Protein AF-A0A6I8MBB6-F1 (afdb_monomer)

Nearest PDB structures (foldseek):
  7xhl-assembly1_A  TM=2.590E-01  e=9.744E+00  Zymomonas mobilis

Radius of gyration: 23.78 Å; Cα contacts (8 Å, |Δi|>4): 427; chains: 1; bounding box: 80×46×58 Å

Structure (mmCIF, N/CA/C/O backbone):
data_AF-A0A6I8MBB6-F1
#
_entry.id   AF-A0A6I8MBB6-F1
#
loop_
_atom_site.group_PDB
_atom_site.id
_atom_site.type_symbol
_atom_site.label_atom_id
_atom_site.label_alt_id
_atom_site.label_comp_id
_atom_site.label_asym_id
_atom_site.label_entity_id
_atom_site.label_seq_id
_atom_site.pdbx_PDB_ins_code
_atom_site.Cartn_x
_atom_site.Cartn_y
_atom_site.Cartn_z
_atom_site.occupancy
_atom_site.B_iso_or_equiv
_atom_site.auth_seq_id
_atom_site.auth_comp_id
_atom_site.auth_asym_id
_atom_site.auth_atom_id
_atom_site.pdbx_PDB_model_num
ATOM 1 N N . MET A 1 1 ? 59.764 18.368 -14.883 1.00 63.84 1 MET A N 1
ATOM 2 C CA . MET A 1 1 ? 59.392 16.947 -15.072 1.00 63.84 1 MET A CA 1
ATOM 3 C C . MET A 1 1 ? 58.409 16.482 -13.997 1.00 63.84 1 MET A C 1
ATOM 5 O O . MET A 1 1 ? 57.287 16.151 -14.345 1.00 63.84 1 MET A O 1
ATOM 9 N N . ILE A 1 2 ? 58.753 16.613 -12.709 1.00 73.06 2 ILE A N 1
ATOM 10 C CA . ILE A 1 2 ? 57.899 16.257 -11.553 1.00 73.06 2 ILE A CA 1
ATOM 11 C C . ILE A 1 2 ? 56.496 16.896 -11.599 1.00 73.06 2 ILE A C 1
ATOM 13 O O . ILE A 1 2 ? 55.509 16.190 -11.453 1.00 73.06 2 ILE A O 1
ATOM 17 N N . ARG A 1 3 ? 56.371 18.197 -11.913 1.00 69.06 3 ARG A N 1
ATOM 18 C CA . ARG A 1 3 ? 55.057 18.872 -12.048 1.00 69.06 3 ARG A CA 1
ATOM 19 C C . ARG A 1 3 ? 54.150 18.279 -13.138 1.00 69.06 3 ARG A C 1
ATOM 21 O O . ARG A 1 3 ? 52.941 18.246 -12.960 1.00 69.06 3 ARG A O 1
ATOM 28 N N . LYS A 1 4 ? 54.721 17.798 -14.251 1.00 75.50 4 LYS A N 1
ATOM 29 C CA . LYS A 1 4 ? 53.952 17.158 -15.337 1.00 75.50 4 LYS A CA 1
ATOM 30 C C . LYS A 1 4 ? 53.487 15.752 -14.936 1.00 75.50 4 LYS A C 1
ATOM 32 O O . LYS A 1 4 ? 52.380 15.363 -15.281 1.00 75.50 4 LYS A O 1
ATOM 37 N N . ILE A 1 5 ? 54.308 15.033 -14.168 1.00 78.38 5 ILE A N 1
ATOM 38 C CA . ILE A 1 5 ? 53.976 13.712 -13.612 1.00 78.38 5 ILE A CA 1
ATOM 39 C C . ILE A 1 5 ? 52.862 13.838 -12.561 1.00 78.38 5 ILE A C 1
ATOM 41 O O . ILE A 1 5 ? 51.874 13.115 -12.628 1.00 78.38 5 ILE A O 1
ATOM 45 N N . LEU A 1 6 ? 52.968 14.812 -11.651 1.00 78.00 6 LEU A N 1
ATOM 46 C CA . LEU A 1 6 ? 51.946 15.110 -10.641 1.00 78.00 6 LEU A CA 1
ATOM 47 C C . LEU A 1 6 ? 50.598 15.496 -11.264 1.00 78.00 6 LEU A C 1
ATOM 49 O O . LEU A 1 6 ? 49.564 14.994 -10.834 1.00 78.00 6 LEU A O 1
ATOM 53 N N . LEU A 1 7 ? 50.608 16.326 -12.313 1.00 84.94 7 LEU A N 1
ATOM 54 C CA . LEU A 1 7 ? 49.394 16.684 -13.052 1.00 84.94 7 LEU A CA 1
ATOM 55 C C . LEU A 1 7 ? 48.748 15.455 -13.718 1.00 84.94 7 LEU A C 1
ATOM 57 O O . LEU A 1 7 ? 47.531 15.303 -13.672 1.00 84.94 7 LEU A O 1
ATOM 61 N N . GLY A 1 8 ? 49.556 14.555 -14.288 1.00 83.81 8 GLY A N 1
ATOM 62 C CA . GLY A 1 8 ? 49.072 13.302 -14.875 1.00 83.81 8 GLY A CA 1
ATOM 63 C C . GLY A 1 8 ? 48.418 12.372 -13.848 1.00 83.81 8 GLY A C 1
ATOM 64 O O . GLY A 1 8 ? 47.338 11.844 -14.101 1.00 83.81 8 GLY A O 1
ATOM 65 N N . ILE A 1 9 ? 49.021 12.222 -12.665 1.00 84.38 9 ILE A N 1
ATOM 66 C CA . ILE A 1 9 ? 48.453 11.423 -11.565 1.00 84.38 9 ILE A CA 1
ATOM 67 C C . ILE A 1 9 ? 47.132 12.030 -11.079 1.00 84.38 9 ILE A C 1
ATOM 69 O O . ILE A 1 9 ? 46.153 11.305 -10.902 1.00 84.38 9 ILE A O 1
ATOM 73 N N . LEU A 1 10 ? 47.075 13.357 -10.920 1.00 84.44 10 LEU A N 1
ATOM 74 C CA . LEU A 1 10 ? 45.862 14.054 -10.495 1.00 84.44 10 LEU A CA 1
ATOM 75 C C . LEU A 1 10 ? 44.707 13.830 -11.485 1.00 84.44 10 LEU A C 1
ATOM 77 O O . LEU A 1 10 ? 43.592 13.530 -11.069 1.00 84.44 10 LEU A O 1
ATOM 81 N N . LEU A 1 11 ? 44.980 13.900 -12.792 1.00 83.75 11 LEU A N 1
ATOM 82 C CA . LEU A 1 11 ? 43.985 13.632 -13.835 1.00 83.75 11 LEU A CA 1
ATOM 83 C C . LEU A 1 11 ? 43.476 12.185 -13.803 1.00 83.75 11 LEU A C 1
ATOM 85 O O . LEU A 1 11 ? 42.277 11.967 -13.952 1.00 83.75 11 LEU A O 1
ATOM 89 N N . ILE A 1 12 ? 44.348 11.201 -13.557 1.00 83.56 12 ILE A N 1
ATOM 90 C CA . ILE A 1 12 ? 43.946 9.791 -13.416 1.00 83.56 12 ILE A CA 1
ATOM 91 C C . ILE A 1 12 ? 43.042 9.601 -12.194 1.00 83.56 12 ILE A C 1
ATOM 93 O O . ILE A 1 12 ? 42.031 8.902 -12.282 1.00 83.56 12 ILE A O 1
ATOM 97 N N . ILE A 1 13 ? 43.376 10.225 -11.061 1.00 81.88 13 ILE A N 1
ATOM 98 C CA . ILE A 1 13 ? 42.559 10.161 -9.842 1.00 81.88 13 ILE A CA 1
ATOM 99 C C . ILE A 1 13 ? 41.203 10.827 -10.084 1.00 81.88 13 ILE A C 1
ATOM 101 O O . ILE A 1 13 ? 40.174 10.212 -9.812 1.00 81.88 13 ILE A O 1
ATOM 105 N N . MET A 1 14 ? 41.179 12.031 -10.665 1.00 77.25 14 MET A N 1
ATOM 106 C CA . MET A 1 14 ? 39.926 12.715 -10.991 1.00 77.25 14 MET A CA 1
ATOM 107 C C . MET A 1 14 ? 39.080 11.920 -11.986 1.00 77.25 14 MET A C 1
ATOM 109 O O . MET A 1 14 ? 37.871 11.838 -11.807 1.00 77.25 14 MET A O 1
ATOM 113 N N . PHE A 1 15 ? 39.688 11.276 -12.986 1.00 79.00 15 PHE A N 1
ATOM 114 C CA . PHE A 1 15 ? 38.967 10.415 -13.924 1.00 79.00 15 PHE A CA 1
ATOM 115 C C . PHE A 1 15 ? 38.393 9.170 -13.239 1.00 79.00 15 PHE A C 1
ATOM 117 O O . PHE A 1 15 ? 37.244 8.814 -13.488 1.00 79.00 15 PHE A O 1
ATOM 124 N N . LYS A 1 16 ? 39.144 8.528 -12.334 1.00 72.50 16 LYS A N 1
ATOM 125 C CA . LYS A 1 16 ? 38.634 7.402 -11.536 1.00 72.50 16 LYS A CA 1
ATOM 126 C C . LYS A 1 16 ? 37.465 7.822 -10.647 1.00 72.50 16 LYS A C 1
ATOM 128 O O . LYS A 1 16 ? 36.460 7.117 -10.611 1.00 72.50 16 LYS A O 1
ATOM 133 N N . ILE A 1 17 ? 37.566 8.970 -9.976 1.00 74.00 17 ILE A N 1
ATOM 134 C CA . ILE A 1 17 ? 36.477 9.522 -9.159 1.00 74.00 17 ILE A CA 1
ATOM 135 C C . ILE A 1 17 ? 35.271 9.836 -10.049 1.00 74.00 17 ILE A C 1
ATOM 137 O O . ILE A 1 17 ? 34.176 9.362 -9.768 1.00 74.00 17 ILE A O 1
ATOM 141 N N . ALA A 1 18 ? 35.464 10.543 -11.165 1.00 70.19 18 ALA A N 1
ATOM 142 C CA . ALA A 1 18 ? 34.384 10.892 -12.084 1.00 70.19 18 ALA A CA 1
ATOM 143 C C . ALA A 1 18 ? 33.697 9.651 -12.683 1.00 70.19 18 ALA A C 1
ATOM 145 O O . ALA A 1 18 ? 32.471 9.590 -12.779 1.00 70.19 18 ALA A O 1
ATOM 146 N N . SER A 1 19 ? 34.479 8.629 -13.034 1.00 70.19 19 SER A N 1
ATOM 147 C CA . SER A 1 19 ? 33.970 7.356 -13.540 1.00 70.19 19 SER A CA 1
ATOM 148 C C . SER A 1 19 ? 33.115 6.628 -12.502 1.00 70.19 19 SER A C 1
ATOM 150 O O . SER A 1 19 ? 32.004 6.196 -12.812 1.00 70.19 19 SER A O 1
ATOM 152 N N . CYS A 1 20 ? 33.599 6.540 -11.263 1.00 68.06 20 CYS A N 1
ATOM 153 C CA . CYS A 1 20 ? 32.894 5.876 -10.171 1.00 68.06 20 CYS A CA 1
ATOM 154 C C . CYS A 1 20 ? 31.642 6.630 -9.705 1.00 68.06 20 CYS A C 1
ATOM 156 O O . CYS A 1 20 ? 30.651 5.982 -9.378 1.00 68.06 20 CYS A O 1
ATOM 158 N N . VAL A 1 21 ? 31.693 7.964 -9.653 1.00 68.00 21 VAL A N 1
ATOM 159 C CA . VAL A 1 21 ? 30.628 8.805 -9.081 1.00 68.00 21 VAL A CA 1
ATOM 160 C C . VAL A 1 21 ? 29.555 9.169 -10.109 1.00 68.00 21 VAL A C 1
ATOM 162 O O . VAL A 1 21 ? 28.403 9.321 -9.728 1.00 68.00 21 VAL A O 1
ATOM 165 N N . TYR A 1 22 ? 29.892 9.280 -11.399 1.00 71.19 22 TYR A N 1
ATOM 166 C CA . TYR A 1 22 ? 28.948 9.770 -12.415 1.00 71.19 22 TYR A CA 1
ATOM 167 C C . TYR A 1 22 ? 28.725 8.792 -13.573 1.00 71.19 22 TYR A C 1
ATOM 169 O O . TYR A 1 22 ? 27.581 8.534 -13.943 1.00 71.19 22 TYR A O 1
ATOM 177 N N . ILE A 1 23 ? 29.791 8.220 -14.148 1.00 72.00 23 ILE A N 1
ATOM 178 C CA . ILE A 1 23 ? 29.673 7.408 -15.376 1.00 72.00 23 ILE A CA 1
ATOM 179 C C . ILE A 1 23 ? 28.989 6.069 -15.095 1.00 72.00 23 ILE A C 1
ATOM 181 O O . ILE A 1 23 ? 28.022 5.724 -15.775 1.00 72.00 23 ILE A O 1
ATOM 185 N N . LYS A 1 24 ? 29.461 5.316 -14.093 1.00 73.62 24 LYS A N 1
ATOM 186 C CA . LYS A 1 24 ? 28.885 4.002 -13.779 1.00 73.62 24 LYS A CA 1
ATOM 187 C C . LYS A 1 24 ? 27.410 4.080 -13.341 1.00 73.62 24 LYS A C 1
ATOM 189 O O . LYS A 1 24 ? 26.622 3.352 -13.940 1.00 73.62 24 LYS A O 1
ATOM 194 N N . PRO A 1 25 ? 26.988 4.965 -12.410 1.00 75.81 25 PRO A N 1
ATOM 195 C CA . PRO A 1 25 ? 25.564 5.121 -12.086 1.00 75.81 25 PRO A CA 1
ATOM 196 C C . PRO A 1 25 ? 24.692 5.421 -13.311 1.00 75.81 25 PRO A C 1
ATOM 198 O O . PRO A 1 25 ? 23.615 4.854 -13.471 1.00 75.81 25 PRO A O 1
ATOM 201 N N . TYR A 1 26 ? 25.168 6.277 -14.222 1.00 79.88 26 TYR A N 1
ATOM 202 C CA . TYR A 1 26 ? 24.434 6.597 -15.445 1.00 79.88 26 TYR A CA 1
ATOM 203 C C . TYR A 1 26 ? 24.312 5.396 -16.397 1.00 79.88 26 TYR A C 1
ATOM 205 O O . TYR A 1 26 ? 23.249 5.175 -16.976 1.00 79.88 26 TYR A O 1
ATOM 213 N N . GLN A 1 27 ? 25.366 4.586 -16.541 1.00 80.50 27 GLN A N 1
ATOM 214 C CA . GLN A 1 27 ? 25.316 3.349 -17.329 1.00 80.50 27 GLN A CA 1
ATOM 215 C C . GLN A 1 27 ? 24.319 2.342 -16.750 1.00 80.50 27 GLN A C 1
ATOM 217 O O . GLN A 1 27 ? 23.516 1.792 -17.502 1.00 80.50 27 GLN A O 1
ATOM 222 N N . TRP A 1 28 ? 24.321 2.158 -15.428 1.00 78.06 28 TRP A N 1
ATOM 223 C CA . TRP A 1 28 ? 23.336 1.331 -14.727 1.00 78.06 28 TRP A CA 1
ATOM 224 C C . TRP A 1 28 ? 21.912 1.822 -14.971 1.00 78.06 28 TRP A C 1
ATOM 226 O O . TRP A 1 28 ? 21.020 1.042 -15.287 1.00 78.06 28 TRP A O 1
ATOM 236 N N . LYS A 1 29 ? 21.718 3.138 -14.936 1.00 84.19 29 LYS A N 1
ATOM 237 C CA . LYS A 1 29 ? 20.421 3.776 -15.147 1.00 84.19 29 LYS A CA 1
ATOM 238 C C . LYS A 1 29 ? 19.895 3.560 -16.564 1.00 84.19 29 LYS A C 1
ATOM 240 O O . LYS A 1 29 ? 18.715 3.272 -16.750 1.00 84.19 29 LYS A O 1
ATOM 245 N N . LEU A 1 30 ? 20.764 3.649 -17.571 1.00 85.19 30 LEU A N 1
ATOM 246 C CA . LEU A 1 30 ? 20.403 3.319 -18.950 1.00 85.19 30 LEU A CA 1
ATOM 247 C C . LEU A 1 30 ? 20.129 1.825 -19.137 1.00 85.19 30 LEU A C 1
ATOM 249 O O . LEU A 1 30 ? 19.186 1.473 -19.842 1.00 85.19 30 LEU A O 1
ATOM 253 N N . ALA A 1 31 ? 20.932 0.949 -18.527 1.00 82.44 31 ALA A N 1
ATOM 254 C CA . ALA A 1 31 ? 20.710 -0.494 -18.573 1.00 82.44 31 ALA A CA 1
ATOM 255 C C . ALA A 1 31 ? 19.343 -0.859 -17.976 1.00 82.44 31 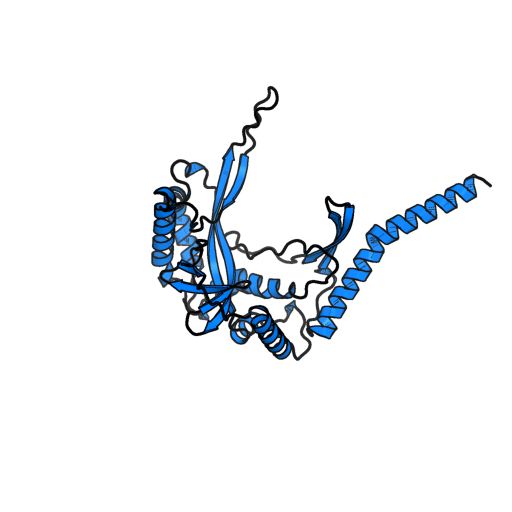ALA A C 1
ATOM 257 O O . ALA A 1 31 ? 18.584 -1.589 -18.607 1.00 82.44 31 ALA A O 1
ATOM 258 N N . TYR A 1 32 ? 18.996 -0.258 -16.837 1.00 82.19 32 TYR A N 1
ATOM 259 C CA . TYR A 1 32 ? 17.712 -0.415 -16.161 1.00 82.19 32 TYR A CA 1
ATOM 260 C C . TYR A 1 32 ? 16.528 -0.032 -17.057 1.00 82.19 32 TYR A C 1
ATOM 262 O O . TYR A 1 32 ? 15.650 -0.849 -17.325 1.00 82.19 32 TYR A O 1
ATOM 270 N N . VAL A 1 33 ? 16.534 1.188 -17.603 1.00 85.56 33 VAL A N 1
ATOM 271 C CA . VAL A 1 33 ? 15.455 1.662 -18.489 1.00 85.56 33 VAL A CA 1
ATOM 272 C C . VAL A 1 33 ? 15.356 0.817 -19.756 1.00 85.56 33 VAL A C 1
ATOM 274 O O . VAL A 1 33 ? 14.258 0.498 -20.208 1.00 85.56 33 VAL A O 1
ATOM 277 N N . ASN A 1 34 ? 16.494 0.413 -20.324 1.00 86.88 34 ASN A N 1
ATOM 278 C CA . ASN A 1 34 ? 16.510 -0.467 -21.486 1.00 86.88 34 ASN A CA 1
ATOM 279 C C . ASN A 1 34 ? 15.929 -1.847 -21.176 1.00 86.88 34 ASN A C 1
ATOM 281 O O . ASN A 1 34 ? 15.286 -2.419 -22.054 1.00 86.88 34 ASN A O 1
ATOM 285 N N . ARG A 1 35 ? 16.145 -2.364 -19.962 1.00 85.12 35 ARG A N 1
ATOM 286 C CA . ARG A 1 35 ? 15.586 -3.635 -19.507 1.00 85.12 35 ARG A CA 1
ATOM 287 C C . ARG A 1 35 ? 14.062 -3.562 -19.449 1.00 85.12 35 ARG A C 1
ATOM 289 O O . ARG A 1 35 ? 13.422 -4.327 -20.152 1.00 85.12 35 ARG A O 1
ATOM 296 N N . TYR A 1 36 ? 13.487 -2.566 -18.772 1.00 86.75 36 TYR A N 1
ATOM 297 C CA . TYR A 1 36 ? 12.029 -2.333 -18.756 1.00 86.75 36 TYR A CA 1
ATOM 298 C C . TYR A 1 36 ? 11.437 -2.221 -20.160 1.00 86.75 36 TYR A C 1
ATOM 300 O O . TYR A 1 36 ? 10.451 -2.864 -20.506 1.00 86.75 36 TYR A O 1
ATOM 308 N N . ASN A 1 37 ? 12.101 -1.444 -21.008 1.00 86.81 37 ASN A N 1
ATOM 309 C CA . ASN A 1 37 ? 11.665 -1.191 -22.370 1.00 86.81 37 ASN A CA 1
ATOM 310 C C . ASN A 1 37 ? 11.717 -2.434 -23.279 1.00 86.81 37 ASN A C 1
ATOM 312 O O . ASN A 1 37 ? 11.012 -2.455 -24.287 1.00 86.81 37 ASN A O 1
ATOM 316 N N . LYS A 1 38 ? 12.570 -3.423 -22.974 1.00 86.31 38 LYS A N 1
ATOM 317 C CA . LYS A 1 38 ? 12.757 -4.650 -23.770 1.00 86.31 38 LYS A CA 1
ATOM 318 C C . LYS A 1 38 ? 12.050 -5.872 -23.185 1.00 86.31 38 LYS A C 1
ATOM 320 O O . LYS A 1 38 ? 11.541 -6.676 -23.951 1.00 86.31 38 LYS A O 1
ATOM 325 N N . GLU A 1 39 ? 12.081 -6.028 -21.867 1.00 85.00 39 GLU A N 1
ATOM 326 C CA . GLU A 1 39 ? 11.584 -7.210 -21.153 1.00 85.00 39 GLU A CA 1
ATOM 327 C C . GLU A 1 39 ? 10.143 -7.029 -20.672 1.00 85.00 39 GLU A C 1
ATOM 329 O O . GLU A 1 39 ? 9.395 -8.000 -20.660 1.00 85.00 39 GLU A O 1
ATOM 334 N N . LEU A 1 40 ? 9.747 -5.797 -20.327 1.00 83.50 40 LEU A N 1
ATOM 335 C CA . LEU A 1 40 ? 8.419 -5.481 -19.785 1.00 83.50 40 LEU A CA 1
ATOM 336 C C . LEU A 1 40 ? 7.573 -4.609 -20.722 1.00 83.50 40 LEU A C 1
ATOM 338 O O . LEU A 1 40 ? 6.432 -4.320 -20.408 1.00 83.50 40 LEU A O 1
ATOM 342 N N . ASN A 1 41 ? 8.116 -4.147 -21.858 1.00 92.38 41 ASN A N 1
ATOM 343 C CA . ASN A 1 41 ? 7.470 -3.189 -22.772 1.00 92.38 41 ASN A CA 1
ATOM 344 C C . ASN A 1 41 ? 7.014 -1.865 -22.117 1.00 92.38 41 ASN A C 1
ATOM 346 O O . ASN A 1 41 ? 6.230 -1.112 -22.701 1.00 92.38 41 ASN A O 1
ATOM 350 N N . ILE A 1 42 ? 7.559 -1.518 -20.952 1.00 91.25 42 ILE A N 1
ATOM 351 C CA . ILE A 1 42 ? 7.257 -0.267 -20.252 1.00 91.25 42 ILE A CA 1
ATOM 352 C C . ILE A 1 42 ? 8.352 0.757 -20.572 1.00 91.25 42 ILE A C 1
ATOM 354 O O . ILE A 1 42 ? 9.542 0.545 -20.329 1.00 91.25 42 ILE A O 1
ATOM 358 N N . MET A 1 43 ? 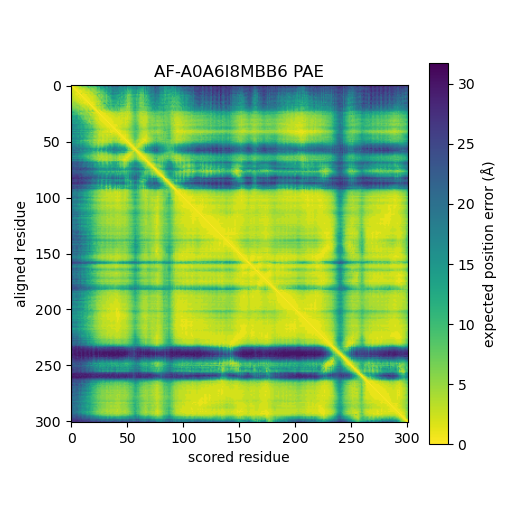7.961 1.897 -21.134 1.00 91.19 43 MET A N 1
ATOM 359 C CA . MET A 1 43 ? 8.851 3.023 -21.408 1.00 91.19 43 MET A CA 1
ATOM 360 C C . MET A 1 43 ? 8.938 3.910 -20.168 1.00 91.19 43 MET A C 1
ATOM 362 O O . MET A 1 43 ? 8.069 4.744 -19.915 1.00 91.19 43 MET A O 1
ATOM 366 N N . MET A 1 44 ? 10.015 3.723 -19.408 1.00 86.31 44 MET A N 1
ATOM 367 C CA . MET A 1 44 ? 10.322 4.503 -18.210 1.00 86.31 44 MET A CA 1
ATOM 368 C C . MET A 1 44 ? 11.029 5.814 -18.566 1.00 86.31 44 MET A C 1
ATOM 370 O O . MET A 1 44 ? 11.963 5.840 -19.375 1.00 86.31 44 MET A O 1
ATOM 374 N N . ASN A 1 45 ? 10.647 6.912 -17.910 1.00 85.25 45 ASN A N 1
ATOM 375 C CA . ASN A 1 45 ? 11.390 8.159 -18.022 1.00 85.25 45 ASN A CA 1
ATOM 376 C C . ASN A 1 45 ? 12.687 8.061 -17.215 1.00 85.25 45 ASN A C 1
ATOM 378 O O . ASN A 1 45 ? 12.673 8.011 -15.988 1.00 85.25 45 ASN A O 1
ATOM 382 N N . VAL A 1 46 ? 13.821 8.119 -17.913 1.00 83.06 46 VAL A N 1
ATOM 383 C CA . VAL A 1 46 ? 15.162 8.131 -17.315 1.00 83.06 46 VAL A CA 1
ATOM 384 C C . VAL A 1 46 ? 15.262 9.184 -16.202 1.00 83.06 46 VAL A C 1
ATOM 386 O O . VAL A 1 46 ? 15.922 8.954 -15.201 1.00 83.06 46 VAL A O 1
ATOM 389 N N . ARG A 1 47 ? 14.609 10.345 -16.304 1.00 83.38 47 ARG A N 1
ATOM 390 C CA . ARG A 1 47 ? 14.687 11.383 -15.259 1.00 83.38 47 ARG A CA 1
ATOM 391 C C . ARG A 1 47 ? 14.071 10.965 -13.923 1.00 83.38 47 ARG A C 1
ATOM 393 O O . ARG A 1 47 ? 14.505 11.497 -12.911 1.00 83.38 47 ARG A O 1
ATOM 400 N N . ASN A 1 48 ? 13.162 9.994 -13.922 1.00 78.31 48 ASN A N 1
ATOM 401 C CA . ASN A 1 48 ? 12.457 9.534 -12.728 1.00 78.31 48 ASN A CA 1
ATOM 402 C C . ASN A 1 48 ? 13.200 8.411 -11.996 1.00 78.31 48 ASN A C 1
ATOM 404 O O . ASN A 1 48 ? 12.684 7.863 -11.039 1.00 78.31 48 ASN A O 1
ATOM 408 N N . ILE A 1 49 ? 14.406 8.045 -12.432 1.00 79.62 49 ILE A N 1
ATOM 409 C CA . ILE A 1 49 ? 15.208 7.002 -11.788 1.00 79.62 49 ILE A CA 1
ATOM 410 C C . ILE A 1 49 ? 16.471 7.646 -11.231 1.00 79.62 49 ILE A C 1
ATOM 412 O O . ILE A 1 49 ? 17.227 8.283 -11.967 1.00 79.62 49 ILE A O 1
ATOM 416 N N . LYS A 1 50 ? 16.736 7.486 -9.944 1.00 78.94 50 LYS A N 1
ATOM 417 C CA . LYS A 1 50 ? 17.990 7.868 -9.298 1.00 78.94 50 LYS A CA 1
ATOM 418 C C . LYS A 1 50 ? 18.780 6.602 -9.019 1.00 78.94 50 LYS A C 1
ATOM 420 O O . LYS A 1 50 ? 18.226 5.609 -8.576 1.00 78.94 50 LYS A O 1
ATOM 425 N N . ILE A 1 51 ? 20.067 6.644 -9.359 1.00 76.75 51 ILE A N 1
ATOM 426 C CA . ILE A 1 51 ? 20.999 5.577 -9.018 1.00 76.75 51 ILE A CA 1
ATOM 427 C C . ILE A 1 51 ? 22.100 6.170 -8.161 1.00 76.75 51 ILE A C 1
ATOM 429 O O . ILE A 1 51 ? 22.830 7.061 -8.608 1.00 76.75 51 ILE A O 1
ATOM 433 N N . THR A 1 52 ? 22.197 5.677 -6.939 1.00 74.12 52 THR A N 1
ATOM 434 C CA . THR A 1 52 ? 23.129 6.126 -5.908 1.00 74.12 52 THR A CA 1
ATOM 435 C C . THR A 1 52 ? 24.074 4.988 -5.588 1.00 74.12 52 THR A C 1
ATOM 437 O O . THR A 1 52 ? 23.694 3.828 -5.552 1.00 74.12 52 THR A O 1
ATOM 440 N N . ARG A 1 53 ? 25.362 5.288 -5.435 1.00 70.38 53 ARG A N 1
ATOM 441 C CA . ARG A 1 53 ? 26.319 4.266 -5.018 1.00 70.38 53 ARG A CA 1
ATOM 442 C C . ARG A 1 53 ? 26.243 4.139 -3.503 1.00 70.38 53 ARG A C 1
ATOM 444 O O . ARG A 1 53 ? 26.439 5.152 -2.834 1.00 70.38 53 ARG A O 1
ATOM 451 N N . HIS A 1 54 ? 26.076 2.927 -2.995 1.00 68.69 54 HIS A N 1
ATOM 452 C CA . HIS A 1 54 ? 26.204 2.655 -1.567 1.00 68.69 54 HIS A CA 1
ATOM 453 C C . HIS A 1 54 ? 27.441 1.811 -1.262 1.00 68.69 54 HIS A C 1
ATOM 455 O O . HIS A 1 54 ? 28.038 1.170 -2.138 1.00 68.69 54 HIS A O 1
ATOM 461 N N . TYR A 1 55 ? 27.812 1.852 0.012 1.00 65.12 55 TYR A N 1
ATOM 462 C CA . TYR A 1 55 ? 28.780 0.968 0.639 1.00 65.12 55 TYR A CA 1
ATOM 463 C C . TYR A 1 55 ? 28.066 0.337 1.825 1.00 65.12 55 TYR A C 1
ATOM 465 O O . TYR A 1 55 ? 27.601 1.071 2.699 1.00 65.12 55 TYR A O 1
ATOM 473 N N . ASP A 1 56 ? 27.929 -0.984 1.827 1.00 62.34 56 ASP A N 1
ATOM 474 C CA . ASP A 1 56 ? 27.370 -1.666 2.990 1.00 62.34 56 ASP A CA 1
ATOM 475 C C . ASP A 1 56 ? 28.404 -1.728 4.131 1.00 62.34 56 ASP A C 1
ATOM 477 O O . ASP A 1 56 ? 29.585 -1.392 3.970 1.00 62.34 56 ASP A O 1
ATOM 481 N N . THR A 1 57 ? 27.962 -2.163 5.310 1.00 58.41 57 THR A N 1
ATOM 482 C CA . THR A 1 57 ? 28.821 -2.335 6.493 1.00 58.41 57 THR A CA 1
ATOM 483 C C . THR A 1 57 ? 29.897 -3.414 6.309 1.00 58.41 57 THR A C 1
ATOM 485 O O . THR A 1 57 ? 30.875 -3.424 7.056 1.00 58.41 57 THR A O 1
ATOM 488 N N . GLY A 1 58 ? 29.756 -4.287 5.304 1.00 64.44 58 GLY A N 1
ATOM 489 C CA . GLY A 1 58 ? 30.730 -5.305 4.905 1.00 64.44 58 GLY A CA 1
ATOM 490 C C . GLY A 1 58 ? 31.781 -4.818 3.897 1.00 64.44 58 GLY A C 1
ATOM 491 O O . GLY A 1 58 ? 32.711 -5.560 3.580 1.00 64.44 58 GLY A O 1
ATOM 492 N N . GLY A 1 59 ? 31.676 -3.578 3.407 1.00 56.31 59 GLY A N 1
ATOM 493 C CA . GLY A 1 59 ? 32.568 -3.016 2.393 1.00 56.31 59 GLY A CA 1
ATOM 494 C C . GLY A 1 59 ? 32.241 -3.438 0.956 1.00 56.31 59 GLY A C 1
ATOM 495 O O . GLY A 1 59 ? 33.020 -3.133 0.045 1.00 56.31 59 GLY A O 1
ATOM 496 N N . ASN A 1 60 ? 31.103 -4.097 0.725 1.00 62.19 60 ASN A N 1
ATOM 497 C CA . ASN A 1 60 ? 30.607 -4.354 -0.619 1.00 62.19 60 ASN A CA 1
ATOM 498 C C . ASN A 1 60 ? 30.132 -3.046 -1.252 1.00 62.19 60 ASN A C 1
ATOM 500 O O . ASN A 1 60 ? 29.659 -2.120 -0.590 1.00 62.19 60 ASN A O 1
ATOM 504 N N . THR A 1 61 ? 30.285 -2.958 -2.571 1.00 64.19 61 THR A N 1
ATOM 505 C CA . THR A 1 61 ? 29.894 -1.773 -3.333 1.00 64.19 61 THR A CA 1
ATOM 506 C C . THR A 1 61 ? 28.745 -2.116 -4.260 1.00 64.19 61 THR A C 1
ATOM 508 O O . THR A 1 61 ? 28.934 -2.940 -5.155 1.00 64.19 61 THR A O 1
ATOM 511 N N . GLY A 1 62 ? 27.613 -1.439 -4.094 1.00 68.12 62 GLY A N 1
ATOM 512 C CA . GLY A 1 62 ? 26.414 -1.631 -4.904 1.00 68.12 62 GLY A CA 1
ATOM 513 C C . GLY A 1 62 ? 25.849 -0.324 -5.455 1.00 68.12 62 GLY A C 1
ATOM 514 O O . GLY A 1 62 ? 26.463 0.748 -5.352 1.00 68.12 62 GLY A O 1
ATOM 515 N N . TYR A 1 63 ? 24.677 -0.438 -6.074 1.00 68.44 63 TYR A N 1
ATOM 516 C CA . TYR A 1 63 ? 23.897 0.682 -6.578 1.00 68.44 63 TYR A CA 1
ATOM 517 C C . TYR A 1 63 ? 22.480 0.600 -6.026 1.00 68.44 63 TYR A C 1
ATOM 519 O O . TYR A 1 63 ? 21.772 -0.354 -6.320 1.00 68.44 63 TYR A O 1
ATOM 527 N N . ASP A 1 64 ? 22.077 1.622 -5.287 1.00 70.56 64 ASP A N 1
ATOM 528 C CA . ASP A 1 64 ? 20.689 1.849 -4.920 1.00 70.56 64 ASP A CA 1
ATOM 529 C C . ASP A 1 64 ? 19.944 2.388 -6.132 1.00 70.56 64 ASP A C 1
ATOM 531 O O . ASP A 1 64 ? 20.425 3.306 -6.805 1.00 70.56 64 ASP A O 1
ATOM 535 N N . ILE A 1 65 ? 18.768 1.834 -6.402 1.00 70.38 65 ILE A N 1
ATOM 536 C CA . ILE A 1 65 ? 17.859 2.344 -7.424 1.00 70.38 65 ILE A CA 1
ATOM 537 C C . ILE A 1 65 ? 16.636 2.908 -6.716 1.00 70.38 65 ILE A C 1
ATOM 539 O O . ILE A 1 65 ? 15.881 2.178 -6.083 1.00 70.38 65 ILE A O 1
ATOM 543 N N . GLU A 1 66 ? 16.448 4.214 -6.848 1.00 72.62 66 GLU A N 1
ATOM 544 C CA . GLU A 1 66 ? 15.327 4.959 -6.286 1.00 72.62 66 GLU A CA 1
ATOM 545 C C . GLU A 1 66 ? 14.454 5.487 -7.430 1.00 72.62 66 GLU A C 1
ATOM 547 O O . GLU A 1 66 ? 14.957 5.987 -8.446 1.00 72.62 66 GLU A O 1
ATOM 552 N N . TRP A 1 67 ? 13.134 5.443 -7.268 1.00 73.12 67 TRP A N 1
ATOM 553 C CA . TRP A 1 67 ? 12.231 6.167 -8.155 1.00 73.12 67 TRP A CA 1
ATOM 554 C C . TRP A 1 67 ? 12.032 7.593 -7.643 1.00 73.12 67 TRP A C 1
ATOM 556 O O . TRP A 1 67 ? 11.433 7.828 -6.595 1.00 73.12 67 TRP A O 1
ATOM 566 N N . ILE A 1 68 ? 12.499 8.574 -8.413 1.00 71.25 68 ILE A N 1
ATOM 567 C CA . ILE A 1 68 ? 12.228 9.982 -8.145 1.00 71.25 68 ILE A CA 1
ATOM 568 C C . ILE A 1 68 ? 10.752 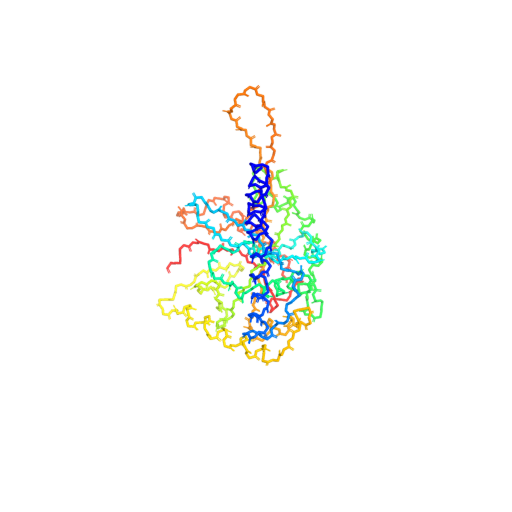10.233 -8.439 1.00 71.25 68 ILE A C 1
ATOM 570 O O . ILE A 1 68 ? 10.333 10.384 -9.592 1.00 71.25 68 ILE A O 1
ATOM 574 N N . ARG A 1 69 ? 9.966 10.324 -7.369 1.00 64.25 69 ARG A N 1
ATOM 575 C CA . ARG A 1 69 ? 8.578 10.769 -7.439 1.00 64.25 69 ARG A CA 1
ATOM 576 C C . ARG A 1 69 ? 8.537 12.208 -7.945 1.00 64.25 69 ARG A C 1
ATOM 578 O O . ARG A 1 69 ? 9.128 13.113 -7.365 1.00 64.25 69 ARG A O 1
ATOM 585 N N . THR A 1 70 ? 7.823 12.426 -9.044 1.00 58.59 70 THR A N 1
ATOM 586 C CA . THR A 1 70 ? 7.655 13.760 -9.638 1.00 58.59 70 THR A CA 1
ATOM 587 C C . THR A 1 70 ? 6.475 14.528 -9.049 1.00 58.59 70 THR A C 1
ATOM 589 O O . THR A 1 70 ? 6.357 15.728 -9.285 1.00 58.59 70 THR A O 1
ATOM 592 N N . LYS A 1 71 ? 5.596 13.850 -8.301 1.00 62.00 71 LYS A N 1
ATOM 593 C CA . LYS A 1 71 ? 4.405 14.420 -7.669 1.00 62.00 71 LYS A CA 1
ATOM 594 C C . LYS A 1 71 ? 4.385 14.022 -6.191 1.00 62.00 71 LYS A C 1
ATOM 596 O O . LYS A 1 71 ? 4.675 12.871 -5.868 1.00 62.00 71 LYS A O 1
ATOM 601 N N . LYS A 1 72 ? 4.084 14.982 -5.313 1.00 62.50 72 LYS A N 1
ATOM 602 C CA . LYS A 1 72 ? 3.781 14.718 -3.901 1.00 62.50 72 LYS A CA 1
ATOM 603 C C . LYS A 1 72 ? 2.335 14.221 -3.816 1.00 62.50 72 LYS A C 1
ATOM 605 O O . LYS A 1 72 ? 1.494 14.778 -4.522 1.00 62.50 72 LYS A O 1
ATOM 610 N N . PHE A 1 73 ? 2.060 13.239 -2.956 1.00 64.56 73 PHE A N 1
ATOM 611 C CA . PHE A 1 73 ? 0.684 12.846 -2.654 1.00 64.56 73 PHE A CA 1
ATOM 612 C C . PHE A 1 73 ? -0.128 14.058 -2.233 1.00 64.56 73 PHE A C 1
ATOM 614 O O . PHE A 1 73 ? 0.335 14.894 -1.454 1.00 64.56 73 PHE A O 1
ATOM 621 N N . GLU A 1 74 ? -1.334 14.153 -2.782 1.00 62.22 74 GLU A N 1
ATOM 622 C CA . GLU A 1 74 ? -2.279 15.207 -2.417 1.00 62.22 74 GLU A CA 1
ATOM 623 C C . GLU A 1 74 ? -2.806 15.017 -0.991 1.00 62.22 74 GLU A C 1
ATOM 625 O O . GLU A 1 74 ? -3.228 15.991 -0.372 1.00 62.22 74 GLU A O 1
ATOM 630 N N . ASN A 1 75 ? -2.727 13.793 -0.455 1.00 64.69 75 ASN A N 1
ATOM 631 C CA . ASN A 1 75 ? -3.186 13.469 0.883 1.00 64.69 75 ASN A CA 1
ATOM 632 C C . ASN A 1 75 ? -2.057 12.964 1.798 1.00 64.69 75 ASN A C 1
ATOM 634 O O . ASN A 1 75 ? -1.338 12.030 1.457 1.00 64.69 75 ASN A O 1
ATOM 638 N N . ASP A 1 76 ? -1.963 13.553 2.991 1.00 69.06 76 ASP A N 1
ATOM 639 C CA . ASP A 1 76 ? -1.035 13.174 4.060 1.00 69.06 76 ASP A CA 1
ATOM 640 C C . ASP A 1 76 ? -1.565 12.033 4.973 1.00 69.06 76 ASP A C 1
ATOM 642 O O . ASP A 1 76 ? -0.844 11.590 5.878 1.00 69.06 76 ASP A O 1
ATOM 646 N N . ILE A 1 77 ? -2.812 11.578 4.771 1.00 74.94 77 ILE A N 1
ATOM 647 C CA . ILE A 1 77 ? -3.478 10.479 5.494 1.00 74.94 77 ILE A CA 1
ATOM 648 C C . ILE A 1 77 ? -3.136 9.118 4.881 1.00 74.94 77 ILE A C 1
ATOM 650 O O . ILE A 1 77 ? -2.968 8.165 5.635 1.00 74.94 77 ILE A O 1
ATOM 654 N N . VAL A 1 78 ? -2.996 8.999 3.556 1.00 76.69 78 VAL A N 1
ATOM 655 C CA . VAL A 1 78 ? -2.649 7.721 2.909 1.00 76.69 78 VAL A CA 1
ATOM 656 C C . VAL A 1 78 ? -1.196 7.735 2.453 1.00 76.69 78 VAL A C 1
ATOM 658 O O . VAL A 1 78 ? -0.822 8.510 1.577 1.00 76.69 78 VAL A O 1
ATOM 661 N N . LYS A 1 79 ? -0.379 6.856 3.036 1.00 69.38 79 LYS A N 1
ATOM 662 C CA . LYS A 1 79 ? 1.009 6.622 2.633 1.00 69.38 79 LYS A CA 1
ATOM 663 C C . LYS A 1 79 ? 1.082 5.343 1.796 1.00 69.38 79 LYS A C 1
ATOM 665 O O . LYS A 1 79 ? 0.946 4.256 2.352 1.00 69.38 79 LYS A O 1
ATOM 670 N N . PRO A 1 80 ? 1.285 5.404 0.477 1.00 60.66 80 PRO A N 1
ATOM 671 C CA . PRO A 1 80 ? 1.638 4.193 -0.250 1.00 60.66 80 PRO A CA 1
ATOM 672 C C . PRO A 1 80 ? 2.989 3.680 0.238 1.00 60.66 80 PRO A C 1
ATOM 674 O O . PRO A 1 80 ? 3.843 4.471 0.646 1.00 60.66 80 PRO A O 1
ATOM 677 N N . GLU A 1 81 ? 3.169 2.364 0.176 1.00 56.50 81 GLU A N 1
ATOM 678 C CA . GLU A 1 81 ? 4.431 1.724 0.522 1.00 56.50 81 GLU A CA 1
ATOM 679 C C . GLU A 1 81 ? 5.573 2.370 -0.286 1.00 56.50 81 GLU A C 1
ATOM 681 O O . GLU A 1 81 ? 5.542 2.457 -1.520 1.00 56.50 81 GLU A O 1
ATOM 686 N N . GLU A 1 82 ? 6.548 2.938 0.422 1.00 53.44 82 GLU A N 1
ATOM 687 C CA . GLU A 1 82 ? 7.748 3.499 -0.189 1.00 53.44 82 GLU A CA 1
ATOM 688 C C . GLU A 1 82 ? 8.743 2.347 -0.330 1.00 53.44 82 GLU A C 1
ATOM 690 O O . GLU A 1 82 ? 9.439 2.006 0.622 1.00 53.44 82 GLU A O 1
ATOM 695 N N . TYR A 1 83 ? 8.787 1.694 -1.496 1.00 51.50 83 TYR A N 1
ATOM 696 C CA . TYR A 1 83 ? 9.901 0.793 -1.804 1.00 51.50 83 TYR A CA 1
ATOM 697 C C . TYR A 1 83 ? 11.161 1.638 -2.006 1.00 51.50 83 TYR A C 1
ATOM 699 O O . TYR A 1 83 ? 11.466 2.053 -3.128 1.00 51.50 83 TYR A O 1
ATOM 707 N N . ASP A 1 84 ? 11.857 1.924 -0.910 1.00 43.59 84 ASP A N 1
ATOM 708 C CA . ASP A 1 84 ? 13.131 2.625 -0.919 1.00 43.59 84 ASP A CA 1
ATOM 709 C C . ASP A 1 84 ? 14.295 1.639 -0.845 1.00 43.59 84 ASP A C 1
ATOM 711 O O . ASP A 1 84 ? 14.370 0.768 0.019 1.00 43.59 84 ASP A O 1
ATOM 715 N N . THR A 1 85 ? 15.233 1.844 -1.770 1.00 45.34 85 THR A N 1
ATOM 716 C CA . THR A 1 85 ? 16.560 1.221 -1.850 1.00 45.34 85 THR A CA 1
ATOM 717 C C . THR A 1 85 ? 16.578 -0.307 -1.912 1.00 45.34 85 THR A C 1
ATOM 719 O O . THR A 1 85 ? 16.558 -1.017 -0.913 1.00 45.34 85 THR A O 1
ATOM 722 N N . TRP A 1 86 ? 16.709 -0.821 -3.134 1.00 50.16 86 TRP A N 1
ATOM 723 C CA . TRP A 1 86 ? 17.047 -2.221 -3.368 1.00 50.16 86 TRP A CA 1
ATOM 724 C C . TRP A 1 86 ? 18.562 -2.412 -3.298 1.00 50.16 86 TRP A C 1
ATOM 726 O O . TRP A 1 86 ? 19.308 -1.751 -4.027 1.00 50.16 86 TRP A O 1
ATOM 736 N N . TYR A 1 87 ? 18.998 -3.320 -2.429 1.00 45.69 87 TYR A N 1
ATOM 737 C CA . TYR A 1 87 ? 20.397 -3.691 -2.263 1.00 45.69 87 TYR A CA 1
ATOM 738 C C . TYR A 1 87 ? 20.742 -4.873 -3.185 1.00 45.69 87 TYR A C 1
ATOM 740 O O . TYR A 1 87 ? 19.983 -5.830 -3.278 1.00 45.69 87 TYR A O 1
ATOM 748 N N . GLU A 1 88 ? 21.924 -4.803 -3.808 1.00 44.75 88 GLU A N 1
ATOM 749 C CA . GLU A 1 88 ? 22.620 -5.858 -4.574 1.00 44.75 88 GLU A CA 1
ATOM 750 C C . GLU A 1 88 ? 22.434 -5.944 -6.107 1.00 44.75 88 GLU A C 1
ATOM 752 O O . GLU A 1 88 ? 21.710 -5.193 -6.748 1.00 44.75 88 GLU A O 1
ATOM 757 N N . ASN A 1 89 ? 23.254 -6.817 -6.709 1.00 43.41 89 ASN A N 1
ATOM 758 C CA . ASN A 1 89 ? 2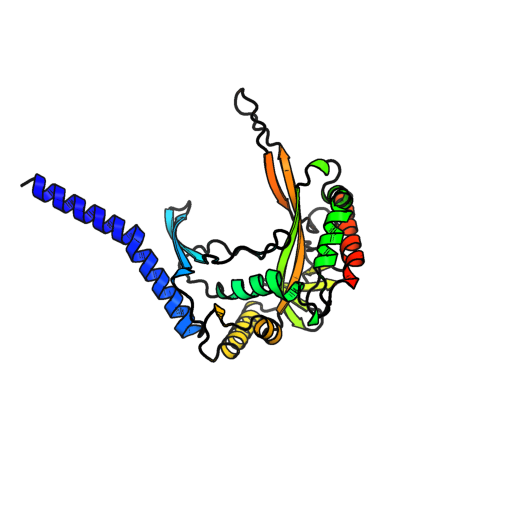3.670 -6.913 -8.116 1.00 43.41 89 ASN A CA 1
ATOM 759 C C . ASN A 1 89 ? 22.560 -7.241 -9.133 1.00 43.41 89 ASN A C 1
ATOM 761 O O . ASN A 1 89 ? 22.858 -7.469 -10.311 1.00 43.41 89 ASN A O 1
ATOM 765 N N . GLU A 1 90 ? 21.302 -7.263 -8.706 1.00 50.56 90 GLU A N 1
ATOM 766 C CA . GLU A 1 90 ? 20.145 -7.558 -9.537 1.00 50.56 90 GLU A CA 1
ATOM 767 C C . GLU A 1 90 ? 19.301 -6.302 -9.717 1.00 50.56 90 GLU A C 1
ATOM 769 O O . GLU A 1 90 ? 18.992 -5.584 -8.777 1.00 50.56 90 GLU A O 1
ATOM 774 N N . ILE A 1 91 ? 18.943 -6.012 -10.966 1.00 54.53 91 ILE A N 1
ATOM 775 C CA . ILE A 1 91 ? 18.032 -4.919 -11.301 1.00 54.53 91 ILE A CA 1
ATOM 776 C C . ILE A 1 91 ? 16.612 -5.356 -10.886 1.00 54.53 91 ILE A C 1
ATOM 778 O O . ILE A 1 91 ? 16.070 -6.231 -11.571 1.00 54.53 91 ILE A O 1
ATOM 782 N N . PRO A 1 92 ? 15.988 -4.761 -9.847 1.00 60.41 92 PRO A N 1
ATOM 783 C CA . PRO A 1 92 ? 14.623 -5.099 -9.449 1.00 60.41 92 PRO A CA 1
ATOM 784 C C . PRO A 1 92 ? 13.658 -4.653 -10.547 1.00 60.41 92 PRO A C 1
ATOM 786 O O . PRO A 1 92 ? 13.697 -3.499 -10.992 1.00 60.41 92 PRO A O 1
ATOM 789 N N . LEU A 1 93 ? 12.806 -5.562 -11.015 1.00 63.44 93 LEU A N 1
ATOM 790 C CA . LEU A 1 93 ? 11.864 -5.339 -12.119 1.00 63.44 93 LEU A CA 1
ATOM 791 C C . LEU A 1 93 ? 10.429 -5.045 -11.645 1.00 63.44 93 LEU A C 1
ATOM 793 O O . LEU A 1 93 ? 9.477 -5.395 -12.323 1.00 63.44 93 LEU A O 1
ATOM 797 N N . ASN A 1 94 ? 10.265 -4.394 -10.497 1.00 73.81 94 ASN A N 1
ATOM 798 C CA . ASN A 1 94 ? 8.954 -4.114 -9.899 1.00 73.81 94 ASN A CA 1
ATOM 799 C C . ASN A 1 94 ? 8.724 -2.631 -9.550 1.00 73.81 94 ASN A C 1
ATOM 801 O O . ASN A 1 94 ? 7.695 -2.288 -8.977 1.00 73.81 94 ASN A O 1
ATOM 805 N N . ILE A 1 95 ? 9.637 -1.721 -9.910 1.00 75.19 95 ILE A N 1
ATOM 806 C CA . ILE A 1 95 ? 9.482 -0.275 -9.660 1.00 75.19 95 ILE A CA 1
ATOM 807 C C . ILE A 1 95 ? 8.234 0.281 -10.354 1.00 75.19 95 ILE A C 1
ATOM 809 O O . ILE A 1 95 ? 7.652 1.252 -9.871 1.00 75.19 95 ILE A O 1
ATOM 813 N N . HIS A 1 96 ? 7.779 -0.319 -11.462 1.00 80.38 96 HIS A N 1
ATOM 814 C CA . HIS A 1 96 ? 6.530 0.120 -12.084 1.00 80.38 96 HIS A CA 1
ATOM 815 C C . HIS A 1 96 ? 5.315 -0.067 -11.164 1.00 80.38 96 HIS A C 1
ATOM 817 O O . HIS A 1 96 ? 4.395 0.738 -11.253 1.00 80.38 96 HIS A O 1
ATOM 823 N N . LEU A 1 97 ? 5.332 -1.021 -10.229 1.00 84.19 97 LEU A N 1
ATOM 824 C CA . LEU A 1 97 ? 4.247 -1.236 -9.259 1.00 84.19 97 LEU A CA 1
ATOM 825 C C . LEU A 1 97 ? 4.090 -0.081 -8.253 1.00 84.19 97 LEU A C 1
ATOM 827 O O . LEU A 1 97 ? 3.073 0.027 -7.568 1.00 84.19 97 LEU A O 1
ATOM 831 N N . LEU A 1 98 ? 5.037 0.865 -8.205 1.00 80.06 98 LEU A N 1
ATOM 832 C CA . LEU A 1 98 ? 4.805 2.145 -7.529 1.00 80.06 98 LEU A CA 1
ATOM 833 C C . LEU A 1 98 ? 3.626 2.900 -8.151 1.00 80.06 98 LEU A C 1
ATOM 835 O O . LEU A 1 98 ? 2.911 3.608 -7.451 1.00 80.06 98 LEU A O 1
ATOM 839 N N . GLY A 1 99 ? 3.407 2.769 -9.459 1.00 83.50 99 GLY A N 1
ATOM 840 C CA . GLY A 1 99 ? 2.296 3.421 -10.144 1.00 83.50 99 GLY A CA 1
ATOM 841 C C . GLY A 1 99 ? 0.944 2.870 -9.708 1.00 83.50 99 GLY A C 1
ATOM 842 O O . GLY A 1 99 ? 0.011 3.651 -9.523 1.00 83.50 99 GLY A O 1
ATOM 843 N N . GLU A 1 100 ? 0.873 1.564 -9.455 1.00 89.75 100 GLU A N 1
ATOM 844 C CA . GLU A 1 100 ? -0.294 0.901 -8.879 1.00 89.75 100 GLU A CA 1
ATOM 845 C C . GLU A 1 100 ? -0.601 1.452 -7.481 1.00 89.75 100 GLU A C 1
ATOM 847 O O . GLU A 1 100 ? -1.683 1.995 -7.256 1.00 89.75 100 GLU A O 1
ATOM 852 N N . ASN A 1 101 ? 0.381 1.420 -6.575 1.00 85.06 101 ASN A N 1
ATOM 853 C CA . ASN A 1 101 ? 0.244 1.956 -5.218 1.00 85.06 101 ASN A CA 1
ATOM 854 C C . ASN A 1 101 ? -0.180 3.436 -5.214 1.00 85.06 101 ASN A C 1
ATOM 856 O O . ASN A 1 101 ? -1.082 3.837 -4.475 1.00 85.06 101 ASN A O 1
ATOM 860 N N . ASN A 1 102 ? 0.418 4.250 -6.088 1.00 84.62 102 ASN A N 1
ATOM 861 C CA . ASN A 1 102 ? 0.059 5.660 -6.222 1.00 84.62 102 ASN A CA 1
ATOM 862 C C . ASN A 1 102 ? -1.378 5.833 -6.723 1.00 84.62 102 ASN A C 1
ATOM 864 O O . ASN A 1 102 ? -2.107 6.695 -6.236 1.00 84.62 102 ASN A O 1
ATOM 868 N N . TYR A 1 103 ? -1.791 5.033 -7.708 1.00 90.00 103 TYR A N 1
ATOM 869 C CA . TYR A 1 103 ? -3.150 5.073 -8.231 1.00 90.00 103 TYR A CA 1
ATOM 870 C C . TYR A 1 103 ? -4.171 4.697 -7.157 1.00 90.00 103 TYR A C 1
ATOM 872 O O . TYR A 1 103 ? -5.212 5.352 -7.065 1.00 90.00 103 TYR A O 1
ATOM 880 N N . VAL A 1 104 ? -3.871 3.699 -6.320 1.00 91.12 104 VAL A N 1
ATOM 881 C CA . VAL A 1 104 ? -4.742 3.337 -5.200 1.00 91.12 104 VAL A CA 1
ATOM 882 C C . VAL A 1 104 ? -4.928 4.527 -4.261 1.00 91.12 104 VAL A C 1
ATOM 884 O O . VAL A 1 104 ? -6.062 4.959 -4.048 1.00 91.12 104 VAL A O 1
ATOM 887 N N . GLY A 1 105 ? -3.822 5.086 -3.760 1.00 87.44 105 GLY A N 1
ATOM 888 C CA . GLY A 1 105 ? -3.838 6.154 -2.761 1.00 87.44 105 GLY A CA 1
ATOM 889 C C . GLY A 1 105 ? -4.357 7.504 -3.264 1.00 87.44 105 GLY A C 1
ATOM 890 O O . GLY A 1 105 ? -4.954 8.241 -2.487 1.00 87.44 105 GLY A O 1
ATOM 891 N N . GLU A 1 106 ? -4.170 7.844 -4.546 1.00 86.44 106 GLU A N 1
ATOM 892 C CA . GLU A 1 106 ? -4.594 9.146 -5.095 1.00 86.44 106 GLU A CA 1
ATOM 893 C C . GLU A 1 106 ? -5.932 9.112 -5.837 1.00 86.44 106 GLU A C 1
ATOM 895 O O . GLU A 1 106 ? -6.565 10.155 -5.995 1.00 86.44 106 GLU A O 1
ATOM 900 N N . LYS A 1 107 ? -6.348 7.953 -6.363 1.00 91.31 107 LYS A N 1
ATOM 901 C CA . LYS A 1 107 ? -7.500 7.876 -7.274 1.00 91.31 107 LYS A CA 1
ATOM 902 C C . LYS A 1 107 ? -8.521 6.830 -6.859 1.00 91.31 107 LYS A C 1
ATOM 904 O O . LYS A 1 107 ? -9.680 7.187 -6.679 1.00 91.31 107 LYS A O 1
ATOM 909 N N . LEU A 1 108 ? -8.125 5.564 -6.708 1.00 93.56 108 LEU A N 1
ATOM 910 C CA . LEU A 1 108 ? -9.080 4.459 -6.543 1.00 93.56 108 LEU A CA 1
ATOM 911 C C . LEU A 1 108 ? -9.962 4.628 -5.302 1.00 93.56 108 LEU A C 1
ATOM 913 O O . LEU A 1 108 ? -11.184 4.480 -5.377 1.00 93.56 108 LEU A O 1
ATOM 917 N N . ILE A 1 109 ? -9.351 4.964 -4.165 1.00 93.31 109 ILE A N 1
ATOM 918 C CA . ILE A 1 109 ? -10.085 5.110 -2.904 1.00 93.31 109 ILE A CA 1
ATOM 919 C C . ILE A 1 109 ? -11.008 6.338 -2.908 1.00 93.31 109 ILE A C 1
ATOM 921 O O . ILE A 1 109 ? -11.993 6.348 -2.182 1.00 93.31 109 ILE A O 1
ATOM 925 N N . TYR A 1 110 ? -10.764 7.334 -3.767 1.00 93.19 110 TYR A N 1
ATOM 926 C CA . TYR A 1 110 ? -11.620 8.520 -3.937 1.00 93.19 110 TYR A CA 1
ATOM 927 C C . TYR A 1 110 ? -12.632 8.387 -5.082 1.00 93.19 110 TYR A C 1
ATOM 929 O O . TYR A 1 110 ? -13.391 9.324 -5.349 1.00 93.19 110 TYR A O 1
ATOM 937 N N . ASP A 1 111 ? -12.650 7.257 -5.793 1.00 94.75 111 ASP A N 1
ATOM 938 C CA . ASP A 1 111 ? -13.496 7.089 -6.968 1.00 94.75 111 ASP A CA 1
ATOM 939 C C . ASP A 1 111 ? -14.974 6.902 -6.585 1.00 94.75 111 ASP A C 1
ATOM 941 O O . ASP A 1 111 ? -15.468 5.795 -6.337 1.00 94.75 111 ASP A O 1
ATOM 945 N N . LYS A 1 112 ? -15.713 8.015 -6.605 1.00 96.19 112 LYS A N 1
ATOM 946 C CA . LYS A 1 112 ? -17.159 8.059 -6.340 1.00 96.19 112 LYS A CA 1
ATOM 947 C C . LYS A 1 112 ? -17.966 7.178 -7.288 1.00 96.19 112 LYS A C 1
ATOM 949 O O . LYS A 1 112 ? -19.028 6.698 -6.897 1.00 96.19 112 LYS A O 1
ATOM 954 N N . SER A 1 113 ? -17.486 6.941 -8.512 1.00 95.56 113 SER A N 1
ATOM 955 C CA . SER A 1 113 ? -18.181 6.070 -9.467 1.00 95.56 113 SER A CA 1
ATOM 956 C C . SER A 1 113 ? -18.159 4.603 -9.035 1.00 95.56 113 SER A C 1
ATOM 958 O O . SER A 1 113 ? -19.081 3.857 -9.361 1.00 95.56 113 SER A O 1
ATOM 960 N N . LYS A 1 114 ? -17.168 4.209 -8.224 1.00 94.62 114 LYS A N 1
ATOM 961 C CA . LYS A 1 114 ? -17.085 2.880 -7.612 1.00 94.62 114 LYS A CA 1
ATOM 962 C C . LYS A 1 114 ? -17.792 2.785 -6.253 1.00 94.62 114 LYS A C 1
ATOM 964 O O . LYS A 1 114 ? -17.768 1.723 -5.634 1.00 94.62 114 LYS A O 1
ATOM 969 N N . GLY A 1 115 ? -18.460 3.858 -5.814 1.00 95.50 115 GLY A N 1
ATOM 970 C CA . GLY A 1 115 ? -19.157 3.941 -4.526 1.00 95.50 115 GLY A CA 1
ATOM 971 C C . GLY A 1 115 ? -18.265 4.368 -3.359 1.00 95.50 115 GLY A C 1
ATOM 972 O O . GLY A 1 115 ? -18.670 4.223 -2.206 1.00 95.50 115 GLY A O 1
ATOM 973 N N . ASN A 1 116 ? -17.067 4.886 -3.642 1.00 96.75 116 ASN A N 1
ATOM 974 C CA . ASN A 1 116 ? -16.115 5.287 -2.616 1.00 96.75 116 ASN A CA 1
ATOM 975 C C . ASN A 1 116 ? -16.273 6.768 -2.241 1.00 96.75 116 ASN A C 1
ATOM 977 O O . ASN A 1 116 ? -16.333 7.646 -3.099 1.00 96.75 116 ASN A O 1
ATOM 981 N N . HIS A 1 117 ? -16.339 7.029 -0.938 1.00 96.25 117 HIS A N 1
ATOM 982 C CA . HIS A 1 117 ? -16.484 8.342 -0.312 1.00 96.25 117 HIS A CA 1
ATOM 983 C C . HIS A 1 117 ? -15.422 8.529 0.773 1.00 96.25 117 HIS A C 1
ATOM 985 O O . HIS A 1 117 ? -15.744 8.760 1.944 1.00 96.25 117 HIS A O 1
ATOM 991 N N . PHE A 1 118 ? -14.152 8.377 0.400 1.00 94.19 118 PHE A N 1
ATOM 992 C CA . PHE A 1 118 ? -13.044 8.434 1.350 1.00 94.19 118 PHE A CA 1
ATOM 993 C C . PHE A 1 118 ? -12.965 9.775 2.086 1.00 94.19 118 PHE A C 1
ATOM 995 O O . PHE A 1 118 ? -12.611 9.784 3.259 1.00 94.19 118 PHE A O 1
ATOM 1002 N N . GLU A 1 119 ? -13.448 10.868 1.486 1.00 93.44 119 GLU A N 1
ATOM 1003 C CA . GLU A 1 119 ? -13.561 12.170 2.153 1.00 93.44 119 GLU A CA 1
ATOM 1004 C C . GLU A 1 119 ? -14.358 12.099 3.469 1.00 93.44 119 GLU A C 1
ATOM 1006 O O . GLU A 1 119 ? -14.020 12.738 4.461 1.00 93.44 119 GLU A O 1
ATOM 1011 N N . LYS A 1 120 ? -15.386 11.243 3.527 1.00 96.00 120 LYS A N 1
ATOM 1012 C CA . LYS A 1 120 ? -16.196 11.043 4.739 1.00 96.00 120 LYS A CA 1
ATOM 1013 C C . LYS A 1 120 ? -15.474 10.200 5.785 1.00 96.00 120 LYS A C 1
ATOM 1015 O O . LYS A 1 120 ? -15.783 10.296 6.972 1.00 96.00 120 LYS A O 1
ATOM 1020 N N . ILE A 1 121 ? -14.544 9.352 5.350 1.00 95.38 121 ILE A N 1
ATOM 1021 C CA . ILE A 1 121 ? -13.673 8.579 6.238 1.00 95.38 121 ILE A CA 1
ATOM 1022 C C . ILE A 1 121 ? -12.670 9.532 6.884 1.00 95.38 121 ILE A C 1
ATOM 1024 O O . ILE A 1 121 ? -12.513 9.495 8.098 1.00 95.38 121 ILE A O 1
ATOM 1028 N N . GLU A 1 122 ? -12.068 10.439 6.116 1.00 93.69 122 GLU A N 1
ATOM 1029 C CA . GLU A 1 122 ? -11.178 11.480 6.646 1.00 93.69 122 GLU A CA 1
ATOM 1030 C C . GLU A 1 122 ? -11.893 12.364 7.677 1.00 93.69 122 GLU A C 1
ATOM 1032 O O . GLU A 1 122 ? -11.403 12.530 8.795 1.00 93.69 122 GLU A O 1
ATOM 1037 N N . GLU A 1 123 ? -13.097 12.850 7.350 1.00 95.44 123 GLU A N 1
ATOM 1038 C CA . GLU A 1 123 ? -13.945 13.611 8.278 1.00 95.44 123 GLU A CA 1
ATOM 1039 C C . GLU A 1 123 ? -14.249 12.826 9.565 1.00 95.44 123 GLU A C 1
ATOM 1041 O O . GLU A 1 123 ? -14.233 13.388 10.664 1.00 95.44 123 GLU A O 1
ATOM 1046 N N . TYR A 1 124 ? -14.522 11.521 9.447 1.00 96.12 124 TYR A N 1
ATOM 1047 C CA . TYR A 1 124 ? -14.752 10.652 10.598 1.00 96.12 124 TYR A CA 1
ATOM 1048 C C . TYR A 1 124 ? -13.499 10.530 11.471 1.00 96.12 124 TYR A C 1
ATOM 1050 O O . TYR A 1 124 ? -13.579 10.696 12.688 1.00 96.12 124 TYR A O 1
ATOM 1058 N N . ILE A 1 125 ? -12.342 10.262 10.863 1.00 94.62 125 ILE A N 1
ATOM 1059 C CA . ILE A 1 125 ? -11.075 10.105 11.580 1.00 94.62 125 ILE A CA 1
ATOM 1060 C C . ILE A 1 125 ? -10.712 11.389 12.324 1.00 94.62 125 ILE A C 1
ATOM 1062 O O . ILE A 1 125 ? -10.379 11.316 13.504 1.00 94.62 125 ILE A O 1
ATOM 1066 N N . GLU A 1 126 ? -10.853 12.555 11.693 1.00 94.06 126 GLU A N 1
ATOM 1067 C CA . GLU A 1 126 ? -10.557 13.833 12.347 1.00 94.06 126 GLU A CA 1
ATOM 1068 C C . GLU A 1 126 ? -11.526 14.110 13.505 1.00 94.06 126 GLU A C 1
ATOM 1070 O O . GLU A 1 126 ? -11.107 14.456 14.610 1.00 94.06 126 GLU A O 1
ATOM 1075 N N . LYS A 1 127 ? -12.827 13.861 13.308 1.00 96.69 127 LYS A N 1
ATOM 1076 C CA . LYS A 1 127 ? -13.842 14.038 14.357 1.00 96.69 127 LYS A CA 1
ATOM 1077 C C . LYS A 1 127 ? -13.624 13.120 15.566 1.00 96.69 127 LYS A C 1
ATOM 1079 O O . LYS A 1 127 ? -13.952 13.503 16.688 1.00 96.69 127 LYS A O 1
ATOM 1084 N N . HIS A 1 128 ? -13.115 11.911 15.344 1.00 96.31 128 HIS A N 1
ATOM 1085 C CA . HIS A 1 128 ? -12.936 10.886 16.376 1.00 96.31 128 HIS A CA 1
ATOM 1086 C C . HIS A 1 128 ? -11.474 10.720 16.823 1.00 96.31 128 HIS A C 1
ATOM 1088 O O . HIS A 1 128 ? -11.167 9.814 17.597 1.00 96.31 128 HIS A O 1
ATOM 1094 N N . LYS A 1 129 ? -10.572 11.610 16.398 1.00 94.56 129 LYS A N 1
ATOM 1095 C CA . LYS A 1 129 ? -9.116 11.493 16.566 1.00 94.56 129 LYS A CA 1
ATOM 1096 C C . LYS A 1 129 ? -8.667 11.205 17.999 1.00 94.56 129 LYS A C 1
ATOM 1098 O O . LYS A 1 129 ? -7.864 10.303 18.224 1.00 94.56 129 LYS A O 1
ATOM 1103 N N . GLU A 1 130 ? -9.228 11.911 18.979 1.00 95.56 130 GLU A N 1
ATOM 1104 C CA . GLU A 1 130 ? -8.912 11.711 20.399 1.00 95.56 130 GLU A CA 1
ATOM 1105 C C . GLU A 1 130 ? -9.316 10.314 20.902 1.00 95.56 130 GLU A C 1
ATOM 1107 O O . GLU A 1 130 ? -8.549 9.656 21.605 1.00 95.56 130 GLU A O 1
ATOM 1112 N N . GLU A 1 131 ? -10.506 9.831 20.528 1.00 95.19 131 GLU A N 1
ATOM 1113 C CA . GLU A 1 131 ? -10.984 8.489 20.888 1.00 95.19 131 GLU A CA 1
ATOM 1114 C C . GLU A 1 131 ? -10.076 7.412 20.287 1.00 95.19 131 GLU A C 1
ATOM 1116 O O . GLU A 1 131 ? -9.727 6.437 20.961 1.00 95.19 131 GLU A O 1
ATOM 1121 N N . ILE A 1 132 ? -9.656 7.621 19.037 1.00 94.81 132 ILE A N 1
ATOM 1122 C CA . ILE A 1 132 ? -8.742 6.728 18.33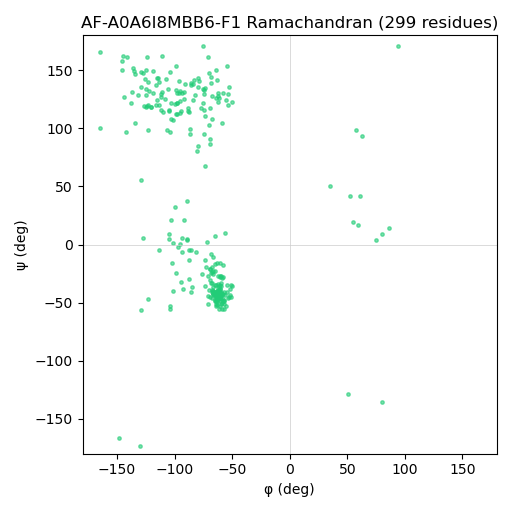1 1.00 94.81 132 ILE A CA 1
ATOM 1123 C C . ILE A 1 132 ? -7.394 6.700 19.053 1.00 94.81 132 ILE A C 1
ATOM 1125 O O . ILE A 1 132 ? -6.937 5.622 19.430 1.00 94.81 132 ILE A O 1
ATOM 1129 N N . PHE A 1 133 ? -6.783 7.852 19.342 1.00 94.50 133 PHE A N 1
ATOM 1130 C CA . PHE A 1 133 ? -5.522 7.901 20.087 1.00 94.50 133 PHE A CA 1
ATOM 1131 C C . PHE A 1 133 ? -5.633 7.262 21.462 1.00 94.50 133 PHE A C 1
ATOM 1133 O O . PHE A 1 133 ? -4.764 6.473 21.830 1.00 94.50 133 PHE A O 1
ATOM 1140 N N . LYS A 1 134 ? -6.719 7.516 22.197 1.00 93.56 134 LYS A N 1
ATOM 1141 C CA . LYS A 1 134 ? -6.975 6.848 23.474 1.00 93.56 134 LYS A CA 1
ATOM 1142 C C . LYS A 1 134 ? -6.949 5.342 23.294 1.00 93.56 134 LYS A C 1
ATOM 1144 O O . LYS A 1 134 ? -6.199 4.680 24.008 1.00 93.56 134 LYS A O 1
ATOM 1149 N N . GLY A 1 135 ? -7.725 4.805 22.355 1.00 91.00 135 GLY A N 1
ATOM 1150 C CA . GLY A 1 135 ? -7.799 3.369 22.084 1.00 91.00 135 GLY A CA 1
ATOM 1151 C C . GLY A 1 135 ? -6.470 2.748 21.653 1.00 91.00 135 GLY A C 1
ATOM 1152 O O . GLY A 1 135 ? -6.136 1.650 22.097 1.00 91.00 135 GLY A O 1
ATOM 1153 N N . MET A 1 136 ? -5.693 3.469 20.844 1.00 90.00 136 MET A N 1
ATOM 1154 C CA . MET A 1 136 ? -4.464 2.953 20.245 1.00 90.00 136 MET A CA 1
ATOM 1155 C C . MET A 1 136 ? -3.229 3.096 21.147 1.00 90.00 136 MET A C 1
ATOM 1157 O O . MET A 1 136 ? -2.420 2.172 21.236 1.00 90.00 136 MET A O 1
ATOM 1161 N N . LEU A 1 137 ? -3.080 4.220 21.845 1.00 88.81 137 LEU A N 1
ATOM 1162 C CA . LEU A 1 137 ? -1.874 4.554 22.612 1.00 88.81 137 LEU A CA 1
ATOM 1163 C C . LEU A 1 137 ? -2.025 4.343 24.122 1.00 88.81 137 LEU A C 1
ATOM 1165 O O . LEU A 1 137 ? -1.022 4.243 24.819 1.00 88.81 137 LEU A O 1
ATOM 1169 N N . GLY A 1 138 ? -3.243 4.204 24.653 1.00 87.81 138 GLY A N 1
ATOM 1170 C CA . GLY A 1 138 ? -3.390 4.007 26.095 1.00 87.81 138 GLY A CA 1
ATOM 1171 C C . GLY A 1 138 ? -3.280 5.305 26.877 1.00 87.81 138 GLY A C 1
ATOM 1172 O O . GLY A 1 138 ? -3.890 6.311 26.522 1.00 87.81 138 GLY A O 1
ATOM 1173 N N . GLU A 1 139 ? -2.523 5.257 27.966 1.00 86.94 139 GLU A N 1
ATOM 1174 C CA . GLU A 1 139 ? -2.279 6.401 28.848 1.00 86.94 139 GLU A CA 1
ATOM 1175 C C . GLU A 1 139 ? -1.452 7.495 28.161 1.00 86.94 139 GLU A C 1
ATOM 1177 O O . GLU A 1 139 ? -1.585 8.665 28.496 1.00 86.94 139 GLU A O 1
ATOM 1182 N N . THR A 1 140 ? -0.670 7.145 27.136 1.00 88.62 140 THR A N 1
ATOM 1183 C CA . THR A 1 140 ? 0.179 8.076 26.377 1.00 88.62 140 THR A CA 1
ATOM 1184 C C . THR A 1 140 ? -0.520 8.672 25.153 1.00 88.62 140 THR A C 1
ATOM 1186 O O . THR A 1 140 ? 0.133 9.142 24.226 1.00 88.62 140 THR A O 1
ATOM 1189 N N . TRP A 1 141 ? -1.855 8.670 25.115 1.00 91.25 141 TRP A N 1
ATOM 1190 C CA . TRP A 1 141 ? -2.635 9.134 23.961 1.00 91.25 141 TRP A CA 1
ATOM 1191 C C . TRP A 1 141 ? -2.380 10.587 23.556 1.00 91.25 141 TRP A C 1
ATOM 1193 O O . TRP A 1 141 ? -2.469 10.903 22.372 1.00 91.25 141 TRP A O 1
ATOM 1203 N N . GLU A 1 142 ? -2.007 11.448 24.503 1.00 92.25 142 GLU A N 1
ATOM 1204 C CA . GLU A 1 142 ? -1.638 12.850 24.253 1.00 92.25 142 GLU A CA 1
ATOM 1205 C C . GLU A 1 142 ? -0.383 12.985 23.375 1.00 92.25 142 GLU A C 1
ATOM 1207 O O . GLU A 1 142 ? -0.114 14.046 22.810 1.00 92.25 142 GLU A O 1
ATOM 1212 N N . ASN A 1 143 ? 0.380 11.900 23.224 1.00 90.75 143 ASN A N 1
ATOM 1213 C CA . ASN A 1 143 ? 1.514 11.840 22.315 1.00 90.75 143 ASN A CA 1
ATOM 1214 C C . ASN A 1 143 ? 1.116 11.556 20.863 1.00 90.75 143 ASN A C 1
ATOM 1216 O O . ASN A 1 143 ? 1.989 11.601 19.998 1.00 90.75 143 ASN A O 1
ATOM 1220 N N . GLY A 1 144 ? -0.156 11.268 20.577 1.00 90.81 144 GLY A N 1
ATOM 1221 C CA . GLY A 1 144 ? -0.649 11.069 19.218 1.00 90.81 144 GLY A CA 1
ATOM 1222 C C . GLY A 1 144 ? -0.500 12.332 18.367 1.00 90.81 144 GLY A C 1
ATOM 1223 O O . GLY A 1 144 ? -0.934 13.416 18.750 1.00 90.81 144 GLY A O 1
ATOM 1224 N N . ILE A 1 145 ? 0.116 12.186 17.198 1.00 90.81 145 ILE A N 1
ATOM 1225 C CA . ILE A 1 145 ? 0.360 13.260 16.229 1.00 90.81 145 ILE A CA 1
ATOM 1226 C C . ILE A 1 145 ? -0.622 13.117 15.070 1.00 90.81 145 ILE A C 1
ATOM 1228 O O . ILE A 1 145 ? -1.378 14.042 14.757 1.00 90.81 145 ILE A O 1
ATOM 1232 N N . ASN A 1 146 ? -0.632 11.941 14.440 1.00 90.38 146 ASN A N 1
ATOM 1233 C CA . ASN A 1 146 ? -1.412 11.706 13.237 1.00 90.38 146 ASN A CA 1
ATOM 1234 C C . ASN A 1 146 ? -1.957 10.278 13.156 1.00 90.38 146 ASN A C 1
ATOM 1236 O O . ASN A 1 146 ? -1.431 9.359 13.783 1.00 90.38 146 ASN A O 1
ATOM 1240 N N . ILE A 1 147 ? -3.019 10.116 12.370 1.00 90.88 147 ILE A N 1
ATOM 1241 C CA . ILE A 1 147 ? -3.606 8.824 12.014 1.00 90.88 147 ILE A CA 1
ATOM 1242 C C . ILE A 1 147 ? -3.426 8.685 10.512 1.00 90.88 147 ILE A C 1
ATOM 1244 O O . ILE A 1 147 ? -3.896 9.528 9.748 1.00 90.88 147 ILE A O 1
ATOM 1248 N N . ARG A 1 148 ? -2.712 7.645 10.102 1.00 89.81 148 ARG A N 1
ATOM 1249 C CA . ARG A 1 148 ? -2.388 7.383 8.705 1.00 89.81 148 ARG A CA 1
ATOM 1250 C C . ARG A 1 148 ? -2.873 5.999 8.311 1.00 89.81 148 ARG A C 1
ATOM 1252 O O . ARG A 1 148 ? -3.153 5.157 9.161 1.00 89.81 148 ARG A O 1
ATOM 1259 N N . PHE A 1 149 ? -2.987 5.774 7.015 1.00 88.12 149 PHE A N 1
ATOM 1260 C CA . PHE A 1 149 ? -3.230 4.465 6.443 1.00 88.12 149 PHE A CA 1
ATOM 1261 C C . PHE A 1 149 ? -2.136 4.174 5.441 1.00 88.12 149 PHE A C 1
ATOM 1263 O O . PHE A 1 149 ? -1.896 4.993 4.554 1.00 88.12 149 PHE A O 1
ATOM 1270 N N . TYR A 1 150 ? -1.499 3.017 5.552 1.00 85.75 150 TYR A N 1
ATOM 1271 C CA . TYR A 1 150 ? -0.676 2.529 4.460 1.00 85.75 150 TYR A CA 1
ATOM 1272 C C . TYR A 1 150 ? -1.437 1.509 3.627 1.00 85.75 150 TYR A C 1
ATOM 1274 O O . TYR A 1 150 ? -2.397 0.886 4.089 1.00 85.75 150 TYR A O 1
ATOM 1282 N N . THR A 1 151 ? -1.037 1.411 2.366 1.00 86.81 151 THR A N 1
ATOM 1283 C CA . THR A 1 151 ? -1.679 0.529 1.392 1.00 86.81 151 THR A CA 1
ATOM 1284 C C . THR A 1 151 ? -0.864 -0.746 1.272 1.00 86.81 151 THR A C 1
ATOM 1286 O O . THR A 1 151 ? 0.352 -0.673 1.135 1.00 86.81 151 THR A O 1
ATOM 1289 N N . LEU A 1 152 ? -1.535 -1.892 1.305 1.00 88.62 152 LEU A N 1
ATOM 1290 C CA . LEU A 1 152 ? -0.980 -3.173 0.880 1.00 88.62 152 LEU A CA 1
ATOM 1291 C C . LEU A 1 152 ? -1.760 -3.658 -0.333 1.00 88.62 152 LEU A C 1
ATOM 1293 O O . LEU A 1 152 ? -2.977 -3.483 -0.394 1.00 88.62 152 LEU A O 1
ATOM 1297 N N . ILE A 1 153 ? -1.073 -4.294 -1.271 1.00 91.50 153 ILE A N 1
ATOM 1298 C CA . ILE A 1 153 ? -1.703 -4.934 -2.422 1.00 91.50 153 ILE A CA 1
ATOM 1299 C C . ILE A 1 153 ? -1.676 -6.440 -2.197 1.00 91.50 153 ILE A C 1
ATOM 1301 O O . ILE A 1 153 ? -0.607 -7.042 -2.130 1.00 91.50 153 ILE A O 1
ATOM 1305 N N . LEU A 1 154 ? -2.857 -7.038 -2.057 1.00 94.38 154 LEU A N 1
ATOM 1306 C CA . LEU A 1 154 ? -3.008 -8.484 -1.970 1.00 94.38 154 LEU A CA 1
ATOM 1307 C C . LEU A 1 154 ? -3.340 -9.034 -3.358 1.00 94.38 154 LEU A C 1
ATOM 1309 O O . LEU A 1 154 ? -4.138 -8.441 -4.080 1.00 94.38 154 LEU A O 1
ATOM 1313 N N . HIS A 1 155 ? -2.783 -10.178 -3.731 1.00 95.00 155 HIS A N 1
ATOM 1314 C CA . HIS A 1 155 ? -3.039 -10.784 -5.038 1.00 95.00 155 HIS A CA 1
ATOM 1315 C C . HIS A 1 155 ? -4.106 -11.863 -4.901 1.00 95.00 155 HIS A C 1
ATOM 1317 O O . HIS A 1 155 ? -3.930 -12.799 -4.125 1.00 95.00 155 HIS A O 1
ATOM 1323 N N . LYS A 1 156 ? -5.226 -11.763 -5.621 1.00 94.06 156 LYS A N 1
ATOM 1324 C CA . LYS A 1 156 ? -6.295 -12.760 -5.493 1.00 94.06 156 LYS A CA 1
ATOM 1325 C C . LYS A 1 156 ? -5.806 -14.151 -5.921 1.00 94.06 156 LYS A C 1
ATOM 1327 O O . LYS A 1 156 ? -5.251 -14.307 -7.005 1.00 94.06 156 LYS A O 1
ATOM 1332 N N . LEU A 1 157 ? -6.053 -15.152 -5.074 1.00 92.44 157 LEU A N 1
ATOM 1333 C CA . LEU A 1 157 ? -5.814 -16.566 -5.379 1.00 92.44 157 LEU A CA 1
ATOM 1334 C C . LEU A 1 157 ? -7.128 -17.290 -5.687 1.00 92.44 157 LEU A C 1
ATOM 1336 O O . LEU A 1 157 ? -7.265 -17.931 -6.725 1.00 92.44 157 LEU A O 1
ATOM 1340 N N . ASP A 1 158 ? -8.102 -17.171 -4.785 1.00 86.94 158 ASP A N 1
ATOM 1341 C CA . ASP A 1 158 ? -9.447 -17.729 -4.925 1.00 86.94 158 ASP A CA 1
ATOM 1342 C C . ASP A 1 158 ? -10.482 -16.830 -4.212 1.00 86.94 158 ASP A C 1
ATOM 1344 O O . ASP A 1 158 ? -10.221 -15.659 -3.911 1.00 86.94 158 ASP A O 1
ATOM 1348 N N . ASP A 1 159 ? -11.699 -17.331 -4.000 1.00 83.31 159 ASP A N 1
ATOM 1349 C CA . ASP A 1 159 ? -12.722 -16.597 -3.261 1.00 83.31 159 ASP A CA 1
ATOM 1350 C C . ASP A 1 159 ? -12.348 -16.451 -1.775 1.00 83.31 159 ASP A C 1
ATOM 1352 O O . ASP A 1 159 ? -12.483 -17.376 -0.978 1.00 83.31 159 ASP A O 1
ATOM 1356 N N . ASN A 1 160 ? -11.990 -15.219 -1.400 1.00 85.12 160 ASN A N 1
ATOM 1357 C CA . ASN A 1 160 ? -11.559 -14.779 -0.066 1.00 85.12 160 ASN A CA 1
ATOM 1358 C C . ASN A 1 160 ? -10.140 -15.185 0.353 1.00 85.12 160 ASN A C 1
ATOM 1360 O O . ASN A 1 160 ? -9.754 -14.821 1.467 1.00 85.12 160 ASN A O 1
ATOM 1364 N N . LYS A 1 161 ? -9.351 -15.839 -0.513 1.00 93.56 161 LYS A N 1
ATOM 1365 C CA . LYS A 1 161 ? -7.909 -16.007 -0.291 1.00 93.56 161 LYS A CA 1
ATOM 1366 C C . LYS A 1 161 ? -7.071 -15.141 -1.205 1.00 93.56 161 LYS A C 1
ATOM 1368 O O . LYS A 1 161 ? -7.339 -14.985 -2.400 1.00 93.56 161 LYS A O 1
ATOM 1373 N N . TYR A 1 162 ? -5.994 -14.647 -0.623 1.00 95.44 162 TYR A N 1
ATOM 1374 C CA . TYR A 1 162 ? -5.064 -13.746 -1.266 1.00 95.44 162 TYR A CA 1
ATOM 1375 C C . TYR A 1 162 ? -3.632 -14.175 -0.984 1.00 95.44 162 TYR A C 1
ATOM 1377 O O . TYR A 1 162 ? -3.346 -14.715 0.075 1.00 95.44 162 TYR A O 1
ATOM 1385 N N . VAL A 1 163 ? -2.727 -13.904 -1.910 1.00 93.94 163 VAL A N 1
ATOM 1386 C CA . VAL A 1 163 ? -1.288 -14.032 -1.703 1.00 93.94 163 VAL A CA 1
ATOM 1387 C C . VAL A 1 163 ? -0.738 -12.663 -1.332 1.00 93.94 163 VAL A C 1
ATOM 1389 O O . VAL A 1 163 ? -1.016 -11.668 -2.008 1.00 93.94 163 VAL A O 1
ATOM 1392 N N . TRP A 1 164 ? 0.043 -12.617 -0.260 1.00 89.56 164 TRP A N 1
ATOM 1393 C CA . TRP A 1 164 ? 0.834 -11.454 0.121 1.00 89.56 164 TRP A CA 1
ATOM 1394 C C . TRP A 1 164 ? 2.204 -11.947 0.569 1.00 89.56 164 TRP A C 1
ATOM 1396 O O . TRP A 1 164 ? 2.297 -12.790 1.458 1.00 89.56 164 TRP A O 1
ATOM 1406 N N . TYR A 1 165 ? 3.253 -11.465 -0.100 1.00 84.00 165 TYR A N 1
ATOM 1407 C CA . TYR A 1 165 ? 4.566 -12.112 -0.090 1.00 84.00 165 TYR A CA 1
ATOM 1408 C C . TYR A 1 165 ? 4.447 -13.609 -0.417 1.00 84.00 165 TYR A C 1
ATOM 1410 O O . TYR A 1 165 ? 3.830 -13.976 -1.411 1.00 84.00 165 TYR A O 1
ATOM 1418 N N . ASN A 1 166 ? 5.027 -14.479 0.403 1.00 86.19 166 ASN A N 1
ATOM 1419 C CA . ASN A 1 166 ? 5.114 -15.904 0.109 1.00 86.19 166 ASN A CA 1
ATOM 1420 C C . ASN A 1 166 ? 3.966 -16.709 0.723 1.00 86.19 166 ASN A C 1
ATOM 1422 O O . ASN A 1 166 ? 3.954 -17.930 0.585 1.00 86.19 166 ASN A O 1
ATOM 1426 N N . ASP A 1 167 ? 2.990 -16.038 1.342 1.00 90.25 167 ASP A N 1
ATOM 1427 C CA . ASP A 1 167 ? 1.996 -16.696 2.178 1.00 90.25 167 ASP A CA 1
ATOM 1428 C C . ASP A 1 167 ? 0.563 -16.394 1.730 1.00 90.25 167 ASP A C 1
ATOM 1430 O O . ASP A 1 167 ? 0.229 -15.331 1.182 1.00 90.25 167 ASP A O 1
ATOM 1434 N N . ILE A 1 168 ? -0.314 -17.362 1.985 1.00 94.19 168 ILE A N 1
ATOM 1435 C CA . ILE A 1 168 ? -1.745 -17.238 1.725 1.00 94.19 168 ILE A CA 1
ATOM 1436 C C . ILE A 1 168 ? -2.401 -16.567 2.920 1.00 94.19 168 ILE A C 1
ATOM 1438 O O . ILE A 1 168 ? -2.144 -16.919 4.064 1.00 94.19 168 ILE A O 1
ATOM 1442 N N . HIS A 1 169 ? -3.308 -15.645 2.639 1.00 94.19 169 HIS A N 1
ATOM 1443 C CA . HIS A 1 169 ? -4.041 -14.893 3.630 1.00 94.19 169 HIS A CA 1
ATOM 1444 C C . HIS A 1 169 ? -5.543 -14.919 3.370 1.00 94.19 169 HIS A C 1
ATOM 1446 O O . HIS A 1 169 ? -5.997 -14.896 2.225 1.00 94.19 169 HIS A O 1
ATOM 1452 N N . GLU A 1 170 ? -6.318 -14.873 4.448 1.00 94.81 170 GLU A N 1
ATOM 1453 C CA . GLU A 1 170 ? -7.763 -14.652 4.428 1.00 94.81 170 GLU A CA 1
ATOM 1454 C C . GLU A 1 170 ? -8.116 -13.374 5.187 1.00 94.81 170 GLU A C 1
ATOM 1456 O O . GLU A 1 170 ? -7.460 -13.002 6.164 1.00 94.81 170 GLU A O 1
ATOM 1461 N N . ILE A 1 171 ? -9.191 -12.709 4.756 1.00 93.50 171 ILE A N 1
ATOM 1462 C CA . ILE A 1 171 ? -9.746 -11.554 5.466 1.00 93.50 171 ILE A CA 1
ATOM 1463 C C . ILE A 1 171 ? -11.083 -11.941 6.079 1.00 93.50 171 ILE A C 1
ATOM 1465 O O . ILE A 1 171 ? -12.073 -12.145 5.375 1.00 93.50 171 ILE A O 1
ATOM 1469 N N . LYS A 1 172 ? -11.141 -11.957 7.410 1.00 91.12 172 LYS A N 1
ATOM 1470 C CA . LYS A 1 172 ? -12.375 -12.192 8.164 1.00 91.12 172 LYS A CA 1
ATOM 1471 C C . LYS A 1 172 ? -12.533 -11.150 9.257 1.00 91.12 172 LYS A C 1
ATOM 1473 O O . LYS A 1 172 ? -11.618 -10.938 10.043 1.00 91.12 172 LYS A O 1
ATOM 1478 N N . ASP A 1 173 ? -13.693 -10.496 9.314 1.00 90.25 173 ASP A N 1
ATOM 1479 C CA . ASP A 1 173 ? -13.995 -9.454 10.311 1.00 90.25 173 ASP A CA 1
ATOM 1480 C C . ASP A 1 173 ? -12.919 -8.349 10.378 1.00 90.25 173 ASP A C 1
ATOM 1482 O O . ASP A 1 173 ? -12.498 -7.916 11.455 1.00 90.25 173 ASP A O 1
ATOM 1486 N N . ASN A 1 174 ? -12.449 -7.926 9.196 1.00 93.06 174 ASN A N 1
ATOM 1487 C CA . ASN A 1 174 ? -11.334 -6.993 9.000 1.00 93.06 174 ASN A CA 1
ATOM 1488 C C . ASN A 1 174 ? -9.993 -7.463 9.592 1.00 93.06 174 ASN A C 1
ATOM 1490 O O . ASN A 1 174 ? -9.094 -6.646 9.751 1.00 93.06 174 ASN A O 1
ATOM 1494 N N . ILE A 1 175 ? -9.829 -8.746 9.908 1.00 92.06 175 ILE A N 1
ATOM 1495 C CA . ILE A 1 175 ? -8.548 -9.331 10.299 1.00 92.06 175 ILE A CA 1
ATOM 1496 C C . ILE A 1 175 ? -7.954 -10.047 9.088 1.00 92.06 175 ILE A C 1
ATOM 1498 O O . ILE A 1 175 ? -8.595 -10.944 8.544 1.00 92.06 175 ILE A O 1
ATOM 1502 N N . LEU A 1 176 ? -6.755 -9.635 8.677 1.00 93.06 176 LEU A N 1
ATOM 1503 C CA . LEU A 1 176 ? -5.943 -10.318 7.672 1.00 93.06 176 LEU A CA 1
ATOM 1504 C C . LEU A 1 176 ? -5.087 -11.358 8.394 1.00 93.06 176 LEU A C 1
ATOM 1506 O O . LEU A 1 176 ? -4.248 -10.968 9.204 1.00 93.06 176 LEU A O 1
ATOM 1510 N N . ARG A 1 177 ? -5.312 -12.646 8.128 1.00 91.62 177 ARG A N 1
ATOM 1511 C CA . ARG A 1 177 ? -4.587 -13.750 8.773 1.00 91.62 177 ARG A CA 1
ATOM 1512 C C . ARG A 1 177 ? -3.914 -14.623 7.747 1.00 91.62 177 ARG A C 1
ATOM 1514 O O . ARG A 1 177 ? -4.540 -14.936 6.737 1.00 91.62 177 ARG A O 1
ATOM 1521 N N . GLU A 1 178 ? -2.698 -15.048 8.051 1.00 91.12 178 GLU A N 1
ATOM 1522 C CA . GLU A 1 178 ? -2.044 -16.119 7.316 1.00 91.12 178 GLU A CA 1
ATOM 1523 C C . GLU A 1 178 ? -2.830 -17.431 7.473 1.00 91.12 178 GLU A C 1
ATOM 1525 O O . GLU A 1 178 ? -3.370 -17.743 8.538 1.00 91.12 178 GLU A O 1
ATOM 1530 N N . VAL A 1 179 ? -2.904 -18.200 6.394 1.00 90.00 179 VAL A N 1
ATOM 1531 C CA . VAL A 1 179 ? -3.505 -19.527 6.348 1.00 90.00 179 VAL A CA 1
ATOM 1532 C C . VAL A 1 179 ? -2.441 -20.517 5.903 1.00 90.00 179 VAL A C 1
ATOM 1534 O O . VAL A 1 179 ? -1.949 -20.450 4.776 1.00 90.00 179 VAL A O 1
ATOM 1537 N N . LYS A 1 180 ? -2.135 -21.487 6.773 1.00 86.50 180 LYS A N 1
ATOM 1538 C CA . LYS A 1 180 ? -1.217 -22.584 6.454 1.00 86.50 180 LYS A CA 1
ATOM 1539 C C . LYS A 1 180 ? -1.670 -23.324 5.205 1.00 86.50 180 LYS A C 1
ATOM 1541 O O . LYS A 1 180 ? -2.768 -23.883 5.151 1.00 86.50 180 LYS A O 1
ATOM 1546 N N . ASN A 1 181 ? -0.770 -23.408 4.237 1.00 83.56 181 ASN A N 1
ATOM 1547 C CA . ASN A 1 181 ? -0.927 -24.279 3.090 1.00 83.56 181 ASN A CA 1
ATOM 1548 C C . ASN A 1 181 ? 0.426 -24.877 2.710 1.00 83.56 181 ASN A C 1
ATOM 1550 O O . ASN A 1 181 ? 1.200 -24.276 1.975 1.00 83.56 181 ASN A O 1
ATOM 1554 N N . GLU A 1 182 ? 0.682 -26.096 3.184 1.00 81.06 182 GLU A N 1
ATOM 1555 C CA . GLU A 1 182 ? 1.931 -26.828 2.923 1.00 81.06 182 GLU A CA 1
ATOM 1556 C C . GLU A 1 182 ? 2.179 -27.108 1.430 1.00 81.06 182 GLU A C 1
ATOM 1558 O O . GLU A 1 182 ? 3.292 -27.452 1.046 1.00 81.06 182 GLU A O 1
ATOM 1563 N N . ASN A 1 183 ? 1.150 -26.972 0.588 1.00 85.94 183 ASN A N 1
ATOM 1564 C CA . ASN A 1 183 ? 1.235 -27.206 -0.852 1.00 85.94 183 ASN A CA 1
ATOM 1565 C C . ASN A 1 183 ? 1.247 -25.907 -1.670 1.00 85.94 183 ASN A C 1
ATOM 1567 O O . ASN A 1 183 ? 1.161 -25.976 -2.898 1.00 85.94 183 ASN A O 1
ATOM 1571 N N . PHE A 1 184 ? 1.282 -24.735 -1.030 1.00 89.75 184 PHE A N 1
ATOM 1572 C CA . PHE A 1 184 ? 1.406 -23.480 -1.759 1.00 89.75 184 PHE A CA 1
ATOM 1573 C C . PHE A 1 184 ? 2.842 -23.303 -2.253 1.00 89.75 184 PHE A C 1
ATOM 1575 O O . PHE A 1 184 ? 3.786 -23.296 -1.468 1.00 89.75 184 PHE A O 1
ATOM 1582 N N . ASP A 1 185 ? 2.989 -23.165 -3.567 1.00 91.62 185 ASP A N 1
ATOM 1583 C CA . ASP A 1 185 ? 4.256 -22.861 -4.222 1.00 91.62 185 ASP A CA 1
ATOM 1584 C C . ASP A 1 185 ? 4.235 -21.385 -4.644 1.00 91.62 185 ASP A C 1
ATOM 1586 O O . ASP A 1 185 ? 3.656 -21.021 -5.675 1.00 91.62 185 ASP A O 1
ATOM 1590 N N . SER A 1 186 ? 4.827 -20.525 -3.809 1.00 89.50 186 SER A N 1
ATOM 1591 C CA . SER A 1 186 ? 4.911 -19.083 -4.060 1.00 89.50 186 SER A CA 1
ATOM 1592 C C . SER A 1 186 ? 5.687 -18.772 -5.340 1.00 89.50 186 SER A C 1
ATOM 1594 O O . SER A 1 186 ? 5.309 -17.866 -6.083 1.00 89.50 186 SER A O 1
ATOM 1596 N N . ASP A 1 187 ? 6.731 -19.546 -5.646 1.00 90.38 187 ASP A N 1
ATOM 1597 C CA . ASP A 1 187 ? 7.554 -19.347 -6.840 1.00 90.38 187 ASP A CA 1
ATOM 1598 C C . ASP A 1 187 ? 6.743 -19.628 -8.107 1.00 90.38 187 ASP A C 1
ATOM 1600 O O . ASP A 1 187 ? 6.800 -18.867 -9.080 1.00 90.38 187 ASP A O 1
ATOM 1604 N N . LEU A 1 188 ? 5.947 -20.702 -8.097 1.00 92.38 188 LEU A N 1
ATOM 1605 C CA . LEU A 1 188 ? 5.030 -21.006 -9.189 1.00 92.38 188 LEU A CA 1
ATOM 1606 C C . LEU A 1 188 ? 3.969 -19.910 -9.346 1.00 92.38 188 LEU A C 1
ATOM 1608 O O . LEU A 1 188 ? 3.749 -19.452 -10.469 1.00 92.38 188 LEU A O 1
ATOM 1612 N N . PHE A 1 189 ? 3.363 -19.453 -8.246 1.00 93.12 189 PHE A N 1
ATOM 1613 C CA . PHE A 1 189 ? 2.362 -18.384 -8.268 1.00 93.12 189 PHE A CA 1
ATOM 1614 C C . PHE A 1 189 ? 2.911 -17.096 -8.896 1.00 93.12 189 PHE A C 1
ATOM 1616 O O . PHE A 1 189 ? 2.319 -16.551 -9.832 1.00 93.12 189 PHE A O 1
ATOM 1623 N N . TYR A 1 190 ? 4.074 -16.624 -8.437 1.00 90.06 190 TYR A N 1
ATOM 1624 C CA . TYR A 1 190 ? 4.679 -15.405 -8.972 1.00 90.06 190 TYR A CA 1
ATOM 1625 C C . TYR A 1 190 ? 5.141 -15.570 -10.420 1.00 90.06 190 TYR A C 1
ATOM 1627 O O . TYR A 1 190 ? 4.992 -14.648 -11.217 1.00 90.06 190 TYR A O 1
ATOM 1635 N N . LYS A 1 191 ? 5.592 -16.762 -10.822 1.00 91.81 191 LYS A N 1
ATOM 1636 C CA . LYS A 1 191 ? 5.902 -17.045 -12.227 1.00 91.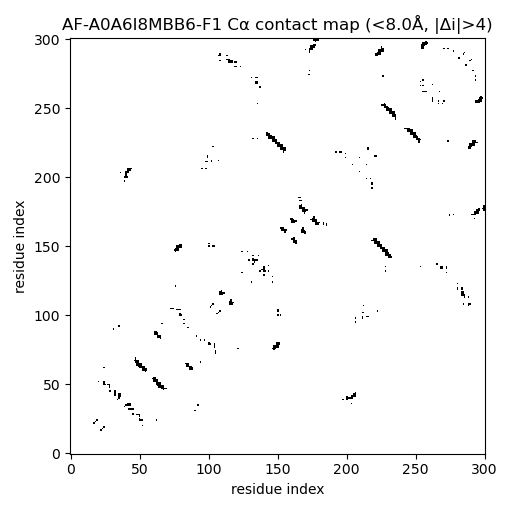81 191 LYS A CA 1
ATOM 1637 C C . LYS A 1 191 ? 4.666 -16.971 -13.128 1.00 91.81 191 LYS A C 1
ATOM 1639 O O . LYS A 1 191 ? 4.757 -16.466 -14.248 1.00 91.81 191 LYS A O 1
ATOM 1644 N N . GLU A 1 192 ? 3.521 -17.480 -12.683 1.00 93.56 192 GLU A N 1
ATOM 1645 C CA . GLU A 1 192 ? 2.257 -17.359 -13.422 1.00 93.56 192 GLU A CA 1
ATOM 1646 C C . GLU A 1 192 ? 1.789 -15.903 -13.491 1.00 93.56 192 GLU A C 1
ATOM 1648 O O . GLU A 1 192 ? 1.369 -15.427 -14.552 1.00 93.56 192 GLU A O 1
ATOM 1653 N N . ARG A 1 193 ? 1.941 -15.166 -12.390 1.00 92.44 193 ARG A N 1
ATOM 1654 C CA . ARG A 1 193 ? 1.646 -13.736 -12.323 1.00 92.44 193 ARG A CA 1
ATOM 1655 C C . ARG A 1 193 ? 2.531 -12.916 -13.268 1.00 92.44 193 ARG A C 1
ATOM 1657 O O . ARG A 1 193 ? 2.004 -12.079 -13.995 1.00 92.44 193 ARG A O 1
ATOM 1664 N N . ASP A 1 194 ? 3.826 -13.209 -13.359 1.00 90.38 194 ASP A N 1
ATOM 1665 C CA . ASP A 1 194 ? 4.748 -12.576 -14.313 1.00 90.38 194 ASP A CA 1
ATOM 1666 C C . ASP A 1 194 ? 4.335 -12.821 -15.772 1.00 90.38 194 ASP A C 1
ATOM 1668 O O . ASP A 1 194 ? 4.477 -11.951 -16.636 1.00 90.38 194 ASP A O 1
ATOM 1672 N N . LEU A 1 195 ? 3.834 -14.022 -16.085 1.00 93.19 195 LEU A N 1
ATOM 1673 C CA . LEU A 1 195 ? 3.306 -14.331 -17.417 1.00 93.19 195 LEU A CA 1
ATOM 1674 C C . LEU A 1 195 ? 2.032 -13.529 -17.704 1.00 93.19 195 LEU A C 1
ATOM 1676 O O . LEU A 1 195 ? 1.891 -12.977 -18.797 1.00 93.19 195 LEU A O 1
ATOM 1680 N N . LYS A 1 196 ? 1.138 -13.417 -16.717 1.00 94.56 196 LYS A N 1
ATOM 1681 C CA . LYS A 1 196 ? -0.077 -12.595 -16.791 1.00 94.56 196 LYS A CA 1
ATOM 1682 C C . LYS A 1 196 ? 0.274 -11.121 -17.014 1.00 94.56 196 LYS A C 1
ATOM 1684 O O . LYS A 1 196 ? -0.268 -10.496 -17.925 1.00 94.56 196 LYS A O 1
ATOM 1689 N N . GLU A 1 197 ? 1.234 -10.587 -16.266 1.00 93.44 197 GLU A N 1
ATOM 1690 C CA . GLU A 1 197 ? 1.708 -9.209 -16.403 1.00 93.44 197 GLU A CA 1
ATOM 1691 C C . GLU A 1 197 ? 2.305 -8.939 -17.798 1.00 93.44 197 GLU A C 1
ATOM 1693 O O . GLU A 1 197 ? 1.982 -7.932 -18.435 1.00 93.44 197 GLU A O 1
ATOM 1698 N N . LYS A 1 198 ? 3.110 -9.864 -18.336 1.00 92.12 198 LYS A N 1
ATOM 1699 C CA . LYS A 1 198 ? 3.651 -9.757 -19.706 1.00 92.12 198 LYS A CA 1
ATOM 1700 C C . LYS A 1 198 ? 2.560 -9.688 -20.772 1.00 92.12 198 LYS A C 1
ATOM 1702 O O . LYS A 1 198 ? 2.724 -8.968 -21.756 1.00 92.12 198 LYS A O 1
ATOM 1707 N N . GLU A 1 199 ? 1.451 -10.400 -20.584 1.00 94.56 199 GLU A N 1
ATOM 1708 C CA . GLU A 1 199 ? 0.288 -10.307 -21.474 1.00 94.56 199 GLU A CA 1
ATOM 1709 C C . GLU A 1 199 ? -0.408 -8.942 -21.375 1.00 94.56 199 GLU A C 1
ATOM 1711 O O . GLU A 1 199 ? -0.800 -8.375 -22.404 1.00 94.56 199 GLU A O 1
ATOM 1716 N N . PHE A 1 200 ? -0.514 -8.368 -20.169 1.00 95.44 200 PHE A N 1
ATOM 1717 C CA . PHE A 1 200 ? -1.031 -7.008 -19.988 1.00 95.44 200 PHE A CA 1
ATOM 1718 C C . PHE A 1 200 ? -0.152 -5.989 -20.727 1.00 95.44 200 PHE A C 1
ATOM 1720 O O . PHE A 1 200 ? -0.641 -5.191 -21.531 1.00 95.44 200 PHE A O 1
ATOM 1727 N N . PHE A 1 201 ? 1.166 -6.081 -20.542 1.00 94.56 201 PHE A N 1
ATOM 1728 C CA . PHE A 1 201 ? 2.152 -5.246 -21.224 1.00 94.56 201 PHE A CA 1
ATOM 1729 C C . PHE A 1 201 ? 2.635 -5.844 -22.555 1.00 94.56 201 PHE A C 1
ATOM 1731 O O . PHE A 1 201 ? 3.790 -5.688 -22.945 1.00 94.56 201 PHE A O 1
ATOM 1738 N N . LYS A 1 202 ? 1.769 -6.496 -23.338 1.00 93.88 202 LYS A N 1
ATOM 1739 C CA . LYS A 1 202 ? 2.168 -7.019 -24.662 1.00 93.88 202 LYS A CA 1
ATOM 1740 C C . LYS A 1 202 ? 2.503 -5.930 -25.684 1.00 93.88 202 LYS A C 1
ATOM 1742 O O . LYS A 1 202 ? 3.176 -6.183 -26.680 1.00 93.88 202 LYS A O 1
ATOM 1747 N N . THR A 1 203 ? 1.980 -4.721 -25.472 1.00 93.88 203 THR A N 1
ATOM 1748 C CA . THR A 1 203 ? 2.239 -3.550 -26.314 1.00 93.88 203 THR A CA 1
ATOM 1749 C C . THR A 1 203 ? 3.000 -2.512 -25.520 1.00 93.88 203 THR A C 1
ATOM 1751 O O . THR A 1 203 ? 2.753 -2.293 -24.339 1.00 93.88 203 THR A O 1
ATOM 1754 N N . LYS A 1 204 ? 3.913 -1.840 -26.212 1.00 95.06 204 LYS A N 1
ATOM 1755 C CA . LYS A 1 204 ? 4.742 -0.802 -25.631 1.00 95.06 204 LYS A CA 1
ATOM 1756 C C . LYS A 1 204 ? 3.915 0.372 -25.110 1.00 95.06 204 LYS A C 1
ATOM 1758 O O . LYS A 1 204 ? 3.169 0.974 -25.880 1.00 95.06 204 LYS A O 1
ATOM 1763 N N . ILE A 1 205 ? 4.107 0.737 -23.847 1.00 94.88 205 ILE A N 1
ATOM 1764 C CA . ILE A 1 205 ? 3.359 1.804 -23.169 1.00 94.88 205 ILE A CA 1
ATOM 1765 C C . ILE A 1 205 ? 4.308 2.708 -22.387 1.00 94.88 205 ILE A C 1
ATOM 1767 O O . ILE A 1 205 ? 5.343 2.248 -21.910 1.00 94.88 205 ILE A O 1
ATOM 1771 N N . LYS A 1 206 ? 4.010 4.006 -22.276 1.00 93.38 206 LYS A N 1
ATOM 1772 C CA . LYS A 1 206 ? 4.754 4.869 -21.351 1.00 93.38 206 LYS A CA 1
ATOM 1773 C C . LYS A 1 206 ? 4.238 4.663 -19.943 1.00 93.38 206 LYS A C 1
ATOM 1775 O O . LYS A 1 206 ? 3.038 4.511 -19.763 1.00 93.38 206 LYS A O 1
ATOM 1780 N N . TYR A 1 207 ? 5.131 4.701 -18.962 1.00 89.31 207 TYR A N 1
ATOM 1781 C CA . TYR A 1 207 ? 4.768 4.517 -17.559 1.00 89.31 207 TYR A CA 1
ATOM 1782 C C . TYR A 1 207 ? 3.625 5.447 -17.111 1.00 89.31 207 TYR A C 1
ATOM 1784 O O . TYR A 1 207 ? 2.678 5.008 -16.467 1.00 89.31 207 TYR A O 1
ATOM 1792 N N . GLU A 1 208 ? 3.680 6.722 -17.502 1.00 87.88 208 GLU A N 1
ATOM 1793 C CA . GLU A 1 208 ? 2.654 7.721 -17.188 1.00 87.88 208 GLU A CA 1
ATOM 1794 C C . GLU A 1 208 ? 1.298 7.483 -17.875 1.00 87.88 208 GLU A C 1
ATOM 1796 O O . GLU A 1 208 ? 0.288 8.009 -17.412 1.00 87.88 208 GLU A O 1
ATOM 1801 N N . ASP A 1 209 ? 1.279 6.688 -18.949 1.00 92.94 209 ASP A N 1
ATOM 1802 C CA . ASP A 1 209 ? 0.091 6.385 -19.751 1.00 92.94 209 ASP A CA 1
ATOM 1803 C C . ASP A 1 209 ? -0.561 5.047 -19.340 1.00 92.94 209 ASP A C 1
ATOM 1805 O O . ASP A 1 209 ? -1.582 4.663 -19.913 1.00 92.94 209 ASP A O 1
ATOM 1809 N N . ILE A 1 210 ? 0.013 4.318 -18.370 1.00 93.62 210 ILE A N 1
ATOM 1810 C CA . ILE A 1 210 ? -0.545 3.052 -17.871 1.00 93.62 210 ILE A CA 1
ATOM 1811 C C . ILE A 1 210 ? -1.902 3.308 -17.207 1.00 93.62 210 ILE A C 1
ATOM 1813 O O . ILE A 1 210 ? -2.039 4.115 -16.285 1.00 93.62 210 ILE A O 1
ATOM 1817 N N . ASP A 1 211 ? -2.913 2.568 -17.660 1.00 95.38 211 ASP A N 1
ATOM 1818 C CA . ASP A 1 211 ? -4.225 2.524 -17.023 1.00 95.38 211 ASP A CA 1
ATOM 1819 C C . ASP A 1 211 ? -4.168 1.594 -15.806 1.00 95.38 211 ASP A C 1
ATOM 1821 O O . ASP A 1 211 ? -4.473 0.404 -15.890 1.00 95.38 211 ASP A O 1
ATOM 1825 N N . TRP A 1 212 ? -3.731 2.148 -14.674 1.00 94.69 212 TRP A N 1
ATOM 1826 C CA . TRP A 1 212 ? -3.584 1.414 -13.416 1.00 94.69 212 TRP A CA 1
ATOM 1827 C C . TRP A 1 212 ? -4.899 0.821 -12.902 1.00 94.69 212 TRP A C 1
ATOM 1829 O O . TRP A 1 212 ? -4.883 -0.227 -12.270 1.00 94.69 212 TRP A O 1
ATOM 1839 N N . GLY A 1 213 ? -6.044 1.435 -13.222 1.00 95.12 213 GLY A N 1
ATOM 1840 C CA . GLY A 1 213 ? -7.353 0.875 -12.885 1.00 95.12 213 GLY A CA 1
ATOM 1841 C C . GLY A 1 213 ? -7.605 -0.437 -13.626 1.00 95.12 213 GLY A C 1
ATOM 1842 O O . GLY A 1 213 ? -7.935 -1.442 -12.998 1.00 95.12 213 GLY A O 1
ATOM 1843 N N . LYS A 1 214 ? -7.366 -0.456 -14.946 1.00 96.19 214 LYS A N 1
ATOM 1844 C CA . LYS A 1 214 ? -7.428 -1.698 -15.734 1.00 96.19 214 LYS A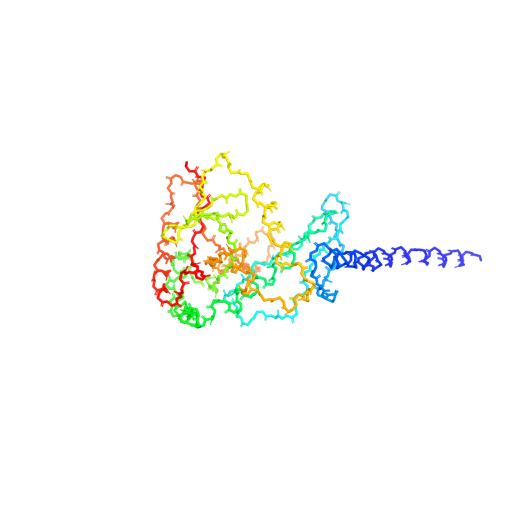 CA 1
ATOM 1845 C C . LYS A 1 214 ? -6.358 -2.707 -15.338 1.00 96.19 214 LYS A C 1
ATOM 1847 O O . LYS A 1 214 ? -6.620 -3.900 -15.419 1.00 96.19 214 LYS A O 1
ATOM 1852 N N . TYR A 1 215 ? -5.167 -2.246 -14.964 1.00 96.69 215 TYR A N 1
ATOM 1853 C CA . TYR A 1 215 ? -4.087 -3.114 -14.497 1.00 96.69 215 TYR A CA 1
ATOM 1854 C C . TYR A 1 215 ? -4.509 -3.882 -13.241 1.00 96.69 215 TYR A C 1
ATOM 1856 O O . TYR A 1 215 ? -4.485 -5.105 -13.264 1.00 96.69 215 TYR A O 1
ATOM 1864 N N . ILE A 1 216 ? -4.992 -3.180 -12.209 1.00 95.75 216 ILE A N 1
ATOM 1865 C CA . ILE A 1 216 ? -5.469 -3.779 -10.951 1.00 95.75 216 ILE A CA 1
ATOM 1866 C C . ILE A 1 216 ? -6.582 -4.796 -11.223 1.00 95.75 216 ILE A C 1
ATOM 1868 O O . ILE A 1 216 ? -6.535 -5.927 -10.744 1.00 95.75 216 ILE A O 1
ATOM 1872 N N . GLU A 1 217 ? -7.568 -4.418 -12.043 1.00 95.25 217 GLU A N 1
ATOM 1873 C CA . GLU A 1 217 ? -8.677 -5.305 -12.417 1.00 95.25 217 GLU A CA 1
ATOM 1874 C C . GLU A 1 217 ? -8.193 -6.542 -13.185 1.00 95.25 217 GLU A C 1
ATOM 1876 O O . GLU A 1 217 ? -8.661 -7.649 -12.929 1.00 95.25 217 GLU A O 1
ATOM 1881 N N . TYR A 1 218 ? -7.244 -6.373 -14.109 1.00 97.00 218 TYR A N 1
ATOM 1882 C CA . TYR A 1 218 ? -6.692 -7.472 -14.893 1.00 97.00 218 TYR A CA 1
ATOM 1883 C C . TYR A 1 218 ? -5.846 -8.410 -14.035 1.00 97.00 218 TYR A C 1
ATOM 1885 O O . TYR A 1 218 ? -5.998 -9.624 -14.141 1.00 97.00 218 TYR A O 1
ATOM 1893 N N . MET A 1 219 ? -4.977 -7.867 -13.183 1.00 95.56 219 MET A N 1
ATOM 1894 C CA . MET A 1 219 ? -4.090 -8.629 -12.304 1.00 95.56 219 MET A CA 1
ATOM 1895 C C . MET A 1 219 ? -4.822 -9.271 -11.126 1.00 95.56 219 MET A C 1
ATOM 1897 O O . MET A 1 219 ? -4.289 -10.219 -10.554 1.00 95.56 219 MET A O 1
ATOM 1901 N N . GLU A 1 220 ? -6.066 -8.859 -10.869 1.00 95.44 220 GLU A N 1
ATOM 1902 C CA . GLU A 1 220 ? -6.874 -9.258 -9.710 1.00 95.44 220 GLU A CA 1
ATOM 1903 C C . GLU A 1 220 ? -6.206 -8.849 -8.396 1.00 95.44 220 GLU A C 1
ATOM 1905 O O . GLU A 1 220 ? -6.179 -9.587 -7.409 1.00 95.44 220 GLU A O 1
ATOM 1910 N N . ASP A 1 221 ? -5.658 -7.640 -8.411 1.00 95.62 221 ASP A N 1
ATOM 1911 C CA . ASP A 1 221 ? -5.067 -7.018 -7.245 1.00 95.62 221 ASP A CA 1
ATOM 1912 C C . ASP A 1 221 ? -6.153 -6.424 -6.358 1.00 95.62 221 ASP A C 1
ATOM 1914 O O . ASP A 1 221 ? -7.110 -5.793 -6.815 1.00 95.62 221 ASP A O 1
ATOM 1918 N N . TYR A 1 222 ? -6.011 -6.664 -5.061 1.00 96.00 222 TYR A N 1
ATOM 1919 C CA . TYR A 1 222 ? -6.966 -6.273 -4.047 1.00 96.00 222 TYR A CA 1
ATOM 1920 C C . TYR A 1 222 ? -6.281 -5.404 -2.994 1.00 96.00 222 TYR A C 1
ATOM 1922 O O . TYR A 1 222 ? -5.615 -5.916 -2.087 1.00 96.00 222 TYR A O 1
ATOM 1930 N N . PRO A 1 223 ? -6.424 -4.074 -3.107 1.00 94.75 223 PRO A N 1
ATOM 1931 C CA . PRO A 1 223 ? -5.831 -3.159 -2.156 1.00 94.75 223 PRO A CA 1
ATOM 1932 C C . PRO A 1 223 ? -6.495 -3.253 -0.784 1.00 94.75 223 PRO A C 1
ATOM 1934 O O . PRO A 1 223 ? -7.723 -3.293 -0.657 1.00 94.75 223 PRO A O 1
ATOM 1937 N N . VAL A 1 224 ? -5.682 -3.198 0.264 1.00 94.38 224 VAL A N 1
ATOM 1938 C CA . VAL A 1 224 ? -6.141 -3.064 1.644 1.00 94.38 224 VAL A CA 1
ATOM 1939 C C . VAL A 1 224 ? -5.448 -1.903 2.339 1.00 94.38 224 VAL A C 1
ATOM 1941 O O . VAL A 1 224 ? -4.298 -1.577 2.052 1.00 94.38 224 VAL A O 1
ATOM 1944 N N . LEU A 1 225 ? -6.167 -1.263 3.257 1.00 93.19 225 LEU A N 1
ATOM 1945 C CA . LEU A 1 225 ? -5.675 -0.137 4.040 1.00 93.19 225 LEU A CA 1
ATOM 1946 C C . LEU A 1 225 ? -5.451 -0.560 5.486 1.00 93.19 225 LEU A C 1
ATOM 1948 O O . LEU A 1 225 ? -6.372 -1.037 6.156 1.00 93.19 225 LEU A O 1
ATOM 1952 N N . VAL A 1 226 ? -4.243 -0.333 5.987 1.00 91.19 226 VAL A N 1
ATOM 1953 C CA . VAL A 1 226 ? -3.883 -0.635 7.370 1.00 91.19 226 VAL A CA 1
ATOM 1954 C C . VAL A 1 226 ? -3.656 0.659 8.125 1.00 91.19 226 VAL A C 1
ATOM 1956 O O . VAL A 1 226 ? -2.895 1.520 7.693 1.00 91.19 226 VAL A O 1
ATOM 1959 N N . MET A 1 227 ? -4.338 0.801 9.261 1.00 91.31 227 MET A N 1
ATOM 1960 C CA . MET A 1 227 ? -4.205 1.985 10.106 1.00 91.31 227 MET A CA 1
ATOM 1961 C C . MET A 1 227 ? -2.877 1.983 10.861 1.00 91.31 227 MET A C 1
ATOM 1963 O O . MET A 1 227 ? -2.527 1.011 11.531 1.00 91.31 227 MET A O 1
ATOM 1967 N N . GLU A 1 228 ? -2.230 3.136 10.842 1.00 89.50 228 GLU A N 1
ATOM 1968 C CA . GLU A 1 228 ? -0.986 3.455 11.516 1.00 89.50 228 GLU A CA 1
ATOM 1969 C C . GLU A 1 228 ? -1.176 4.710 12.380 1.00 89.50 228 GLU A C 1
ATOM 1971 O O . GLU A 1 228 ? -1.885 5.648 12.001 1.00 89.50 228 GLU A O 1
ATOM 1976 N N . ILE A 1 229 ? -0.554 4.730 13.559 1.00 89.31 229 ILE A N 1
ATOM 1977 C CA . ILE A 1 229 ? -0.544 5.904 14.436 1.00 89.31 229 ILE A CA 1
ATOM 1978 C C . ILE A 1 229 ? 0.865 6.468 14.496 1.00 89.31 229 ILE A C 1
ATOM 1980 O O . ILE A 1 229 ? 1.813 5.751 14.818 1.00 89.31 229 ILE A O 1
ATOM 1984 N N . GLU A 1 230 ? 0.972 7.771 14.260 1.00 89.06 230 GLU A N 1
ATOM 1985 C CA . GLU A 1 230 ? 2.189 8.527 14.522 1.00 89.06 230 GLU A CA 1
ATOM 1986 C C . GLU A 1 230 ? 2.126 9.140 15.909 1.00 89.06 230 GLU A C 1
ATOM 1988 O O . GLU A 1 230 ? 1.136 9.789 16.258 1.00 89.06 230 GLU A O 1
ATOM 1993 N N . TYR A 1 231 ? 3.178 8.956 16.699 1.00 86.69 231 TYR A N 1
ATOM 1994 C CA . TYR A 1 231 ? 3.246 9.469 18.059 1.00 86.69 231 TYR A CA 1
ATOM 1995 C C . TYR A 1 231 ? 4.662 9.889 18.442 1.00 86.69 231 TYR A C 1
ATOM 1997 O O . TYR A 1 231 ? 5.653 9.345 17.955 1.00 86.69 231 TYR A O 1
ATOM 2005 N N . LYS A 1 232 ? 4.754 10.879 19.330 1.00 88.69 232 LYS A N 1
ATOM 2006 C CA . LYS A 1 232 ? 6.027 11.346 19.888 1.00 88.69 232 LYS A CA 1
ATOM 2007 C C . LYS A 1 232 ? 6.434 10.505 21.098 1.00 88.69 232 LYS A C 1
ATOM 2009 O O . LYS A 1 232 ? 5.613 10.205 21.961 1.00 88.69 232 LYS A O 1
ATOM 2014 N N . VAL A 1 233 ? 7.713 10.178 21.201 1.00 79.31 233 VAL A N 1
ATOM 2015 C CA . VAL A 1 233 ? 8.306 9.595 22.409 1.00 79.31 233 VAL A CA 1
ATOM 2016 C C . VAL A 1 233 ? 9.440 10.502 22.859 1.00 79.31 233 VAL A C 1
ATOM 2018 O O . VAL A 1 233 ? 10.259 10.923 22.042 1.00 79.31 233 VAL A O 1
ATOM 2021 N N . LEU A 1 234 ? 9.454 10.823 24.152 1.00 70.75 234 LEU A N 1
ATOM 2022 C CA . LEU A 1 234 ? 10.573 11.504 24.796 1.00 70.75 234 LEU A CA 1
ATOM 2023 C C . LEU A 1 234 ? 11.752 10.536 24.854 1.00 70.75 234 LEU A C 1
ATOM 2025 O O . LEU A 1 234 ? 11.647 9.487 25.489 1.00 70.75 234 LEU A O 1
ATOM 2029 N N . HIS A 1 235 ? 12.851 10.882 24.192 1.00 59.88 235 HIS A N 1
ATOM 2030 C CA . HIS A 1 235 ? 14.101 10.146 24.321 1.00 59.88 235 HIS A CA 1
ATOM 2031 C C . HIS A 1 235 ? 14.950 10.839 25.381 1.00 59.88 235 HIS A C 1
ATOM 2033 O O . HIS A 1 235 ? 15.325 11.998 25.226 1.00 59.88 235 HIS A O 1
ATOM 2039 N N . SER A 1 236 ? 15.205 10.153 26.493 1.00 52.31 236 SER A N 1
ATOM 2040 C CA . SER A 1 236 ? 16.184 10.590 27.486 1.00 52.31 236 SER A CA 1
ATOM 2041 C C . SER A 1 236 ? 17.406 9.685 27.377 1.00 52.31 236 SER A C 1
ATOM 2043 O O . SER A 1 236 ? 17.397 8.574 27.906 1.00 52.31 236 SER A O 1
ATOM 2045 N N . GLU A 1 237 ? 18.449 10.132 26.681 1.00 50.25 237 GLU A N 1
ATOM 2046 C CA . GLU A 1 237 ? 19.761 9.492 26.806 1.00 50.25 237 GLU A CA 1
ATOM 2047 C C . GLU A 1 237 ? 20.395 9.946 28.120 1.00 50.25 237 GLU A C 1
ATOM 2049 O O . GLU A 1 237 ? 20.661 11.131 28.325 1.00 50.25 237 GLU A O 1
ATOM 2054 N N . GLU A 1 238 ? 20.633 9.002 29.031 1.00 46.97 238 GLU A N 1
ATOM 2055 C CA . GLU A 1 238 ? 21.522 9.215 30.174 1.00 46.97 238 GLU A CA 1
ATOM 2056 C C . GLU A 1 238 ? 22.982 9.207 29.696 1.00 46.97 238 GLU A C 1
ATOM 2058 O O . GLU A 1 238 ? 23.748 8.309 30.025 1.00 46.97 238 GLU A O 1
ATOM 2063 N N . GLU A 1 239 ? 23.402 10.208 28.922 1.00 42.12 239 GLU A N 1
ATOM 2064 C CA . GLU A 1 239 ? 24.827 10.467 28.708 1.00 42.12 239 GLU A CA 1
ATOM 2065 C C . GLU A 1 239 ? 25.139 11.965 28.841 1.00 42.12 239 GLU A C 1
ATOM 2067 O O . GLU A 1 239 ? 24.891 12.772 27.953 1.00 42.12 239 GLU A O 1
ATOM 2072 N N . ASN A 1 240 ? 25.748 12.304 29.983 1.00 42.03 240 ASN A N 1
ATOM 2073 C CA . ASN A 1 240 ? 26.452 13.555 30.289 1.00 42.03 240 ASN A CA 1
ATOM 2074 C C . ASN A 1 240 ? 25.619 14.856 30.272 1.00 42.03 240 ASN A C 1
ATOM 2076 O O . ASN A 1 240 ? 25.525 15.553 29.270 1.00 42.03 240 ASN A O 1
ATOM 2080 N N . GLU A 1 241 ? 25.112 15.225 31.456 1.00 45.59 241 GLU A N 1
ATOM 2081 C CA . GLU A 1 241 ? 24.884 16.603 31.938 1.00 45.59 241 GLU A CA 1
ATOM 2082 C C . GLU A 1 241 ? 24.457 17.675 30.910 1.00 45.59 241 GLU A C 1
ATOM 2084 O O . GLU A 1 241 ? 24.998 18.777 30.890 1.00 45.59 241 GLU A O 1
ATOM 2089 N N . MET A 1 242 ? 23.435 17.409 30.095 1.00 45.50 242 MET A N 1
ATOM 2090 C CA . MET A 1 242 ? 22.571 18.447 29.520 1.00 45.50 242 MET A CA 1
ATOM 2091 C C . MET A 1 242 ? 21.307 17.785 28.961 1.00 45.50 242 MET A C 1
ATOM 2093 O O . MET A 1 242 ? 21.333 17.226 27.870 1.00 45.50 242 MET A O 1
ATOM 2097 N N . TYR A 1 243 ? 20.193 17.843 29.695 1.00 44.06 243 TYR A N 1
ATOM 2098 C CA . TYR A 1 243 ? 18.899 17.381 29.185 1.00 44.06 243 TYR A CA 1
ATOM 2099 C C . TYR A 1 243 ? 18.540 18.174 27.920 1.00 44.06 243 TYR A C 1
ATOM 2101 O O . TYR A 1 243 ? 18.150 19.340 28.001 1.00 44.06 243 TYR A O 1
ATOM 2109 N N . LYS A 1 244 ? 18.673 17.558 26.745 1.00 49.12 244 LYS A N 1
ATOM 2110 C CA . LYS A 1 244 ? 17.914 17.961 25.564 1.00 49.12 244 LYS A CA 1
ATOM 2111 C C . LYS A 1 244 ? 16.723 17.027 25.473 1.00 49.12 244 LYS A C 1
ATOM 2113 O O . LYS A 1 244 ? 16.889 15.832 25.267 1.00 49.12 244 LYS A O 1
ATOM 2118 N N . GLU A 1 245 ? 15.530 17.571 25.682 1.00 50.56 245 GLU A N 1
ATOM 2119 C CA . GLU A 1 245 ? 14.300 16.869 25.331 1.00 50.56 245 GLU A CA 1
ATOM 2120 C C . GLU A 1 245 ? 14.212 16.807 23.805 1.00 50.56 245 GLU A C 1
ATOM 2122 O O . GLU A 1 245 ? 13.695 17.725 23.166 1.00 50.56 245 GLU A O 1
ATOM 2127 N N . ASP A 1 246 ? 14.743 15.737 23.220 1.00 58.00 246 ASP A N 1
ATOM 2128 C CA . ASP A 1 246 ? 14.536 15.435 21.812 1.00 58.00 246 ASP A CA 1
ATOM 2129 C C . ASP A 1 246 ? 13.364 14.446 21.695 1.00 58.00 246 ASP A C 1
ATOM 2131 O O . ASP A 1 246 ? 13.318 13.383 22.323 1.00 58.00 246 ASP A O 1
ATOM 2135 N N . TYR A 1 247 ? 12.354 14.834 20.915 1.00 63.44 247 TYR A N 1
ATOM 2136 C CA . TYR A 1 247 ? 11.197 13.991 20.627 1.00 63.44 247 TYR A CA 1
ATOM 2137 C C . TYR A 1 247 ? 11.460 13.195 19.353 1.00 63.44 247 TYR A C 1
ATOM 2139 O O . TYR A 1 247 ? 11.697 13.772 18.292 1.00 63.44 247 TYR A O 1
ATOM 2147 N N . HIS A 1 248 ? 11.333 11.874 19.437 1.00 68.56 248 HIS A N 1
ATOM 2148 C CA . HIS A 1 248 ? 11.343 11.005 18.265 1.00 68.56 248 HIS A CA 1
ATOM 2149 C C . HIS A 1 248 ? 9.907 10.721 17.826 1.00 68.56 248 HIS A C 1
ATOM 2151 O O . HIS A 1 248 ? 9.054 10.381 18.649 1.00 68.56 248 HIS A O 1
ATOM 2157 N N . ILE A 1 249 ? 9.633 10.873 16.528 1.00 71.38 249 ILE A N 1
ATOM 2158 C CA . ILE A 1 249 ? 8.349 10.493 15.934 1.00 71.38 249 ILE A CA 1
ATOM 2159 C C . ILE A 1 249 ? 8.446 9.029 15.528 1.00 71.38 249 ILE A C 1
ATOM 2161 O O . ILE A 1 249 ? 9.256 8.668 14.677 1.00 71.38 249 ILE A O 1
ATOM 2165 N N . TYR A 1 250 ? 7.602 8.207 16.137 1.00 72.06 250 TYR A N 1
ATOM 2166 C CA . TYR A 1 250 ? 7.422 6.815 15.767 1.00 72.06 250 TYR A CA 1
ATOM 2167 C C . TYR A 1 250 ? 6.123 6.657 14.998 1.00 72.06 250 TYR A C 1
ATOM 2169 O O . TYR A 1 250 ? 5.148 7.367 15.241 1.00 72.06 250 TYR A O 1
ATOM 2177 N N . SER A 1 251 ? 6.132 5.695 14.090 1.00 68.88 251 SER A N 1
ATOM 2178 C CA . SER A 1 251 ? 4.999 5.296 13.276 1.00 68.88 251 SER A CA 1
ATOM 2179 C C . SER A 1 251 ? 4.799 3.809 13.539 1.00 68.88 251 SER A C 1
ATOM 2181 O O . SER A 1 251 ? 5.751 3.036 13.419 1.00 68.88 251 SER A O 1
ATOM 2183 N N . SER A 1 252 ? 3.628 3.417 14.039 1.00 70.06 252 SER A N 1
ATOM 2184 C CA . SER A 1 252 ? 3.382 2.020 14.397 1.00 70.06 252 SER A CA 1
ATOM 2185 C C . SER A 1 252 ? 2.018 1.563 13.938 1.00 70.06 252 SER A C 1
ATOM 2187 O O . SER A 1 252 ? 0.987 2.189 14.215 1.00 70.06 252 SER A O 1
ATOM 2189 N N . ASP A 1 253 ? 2.029 0.410 13.284 1.00 69.06 253 ASP A N 1
ATOM 2190 C CA . ASP A 1 253 ? 0.851 -0.380 13.047 1.00 69.06 253 ASP A CA 1
ATOM 2191 C C . ASP A 1 253 ? 0.788 -1.505 14.088 1.00 69.06 253 ASP A C 1
ATOM 2193 O O . ASP A 1 253 ? 1.637 -2.385 14.214 1.00 69.06 253 ASP A O 1
ATOM 2197 N N . PHE A 1 254 ? -0.205 -1.416 14.963 1.00 65.69 254 PHE A N 1
ATOM 2198 C CA . PHE A 1 254 ? -0.274 -2.298 16.120 1.00 65.69 254 PHE A CA 1
ATOM 2199 C C . PHE A 1 254 ? -0.843 -3.665 15.723 1.00 65.69 254 PHE A C 1
ATOM 2201 O O . PHE A 1 254 ? -2.035 -3.908 15.888 1.00 65.69 254 PHE A O 1
ATOM 2208 N N . ASN A 1 255 ? -0.035 -4.549 15.151 1.00 68.62 255 ASN A N 1
ATOM 2209 C CA . ASN A 1 255 ? -0.488 -5.862 14.673 1.00 68.62 255 ASN A CA 1
ATOM 2210 C C . ASN A 1 255 ? -0.827 -6.827 15.822 1.00 68.62 255 ASN A C 1
ATOM 2212 O O . ASN A 1 255 ? -0.438 -6.611 16.973 1.00 68.62 255 ASN A O 1
ATOM 2216 N N . ILE A 1 256 ? -1.594 -7.875 15.521 1.00 70.25 256 ILE A N 1
ATOM 2217 C CA . ILE A 1 256 ? -1.799 -8.998 16.449 1.00 70.25 256 ILE A CA 1
ATOM 2218 C C . ILE A 1 256 ? -0.504 -9.829 16.428 1.00 70.25 256 ILE A C 1
ATOM 2220 O O . ILE A 1 256 ? 0.001 -10.116 15.351 1.00 70.25 256 ILE A O 1
ATOM 2224 N N . LEU A 1 257 ? 0.070 -10.159 17.588 1.00 64.56 257 LEU A N 1
ATOM 2225 C CA . LEU A 1 257 ? 1.319 -10.932 17.710 1.00 64.56 257 LEU A CA 1
ATOM 2226 C C . LEU A 1 257 ? 1.078 -12.165 18.602 1.00 64.56 257 LEU A C 1
ATOM 2228 O O . LEU A 1 257 ? 0.495 -12.016 19.679 1.00 64.56 257 LEU A O 1
ATOM 2232 N N . SER A 1 258 ? 1.538 -13.356 18.184 1.00 50.66 258 SER A N 1
ATOM 2233 C CA . SER A 1 258 ? 1.367 -14.639 18.912 1.00 50.66 258 SER A CA 1
ATOM 2234 C C . SER A 1 258 ? 2.235 -14.782 20.162 1.00 50.66 258 SER A C 1
ATOM 2236 O O . SER A 1 258 ? 1.931 -15.605 21.026 1.00 50.66 258 SER A O 1
ATOM 2238 N N . SER A 1 259 ? 3.313 -14.005 20.307 1.00 49.09 259 SER A N 1
ATOM 2239 C CA . SER A 1 259 ? 4.344 -14.285 21.321 1.00 49.09 259 SER A CA 1
ATOM 2240 C C . SER A 1 259 ? 3.935 -14.014 22.777 1.00 49.09 259 SER A C 1
ATOM 2242 O O . SER A 1 259 ? 4.713 -14.271 23.696 1.00 49.09 259 SER A O 1
ATOM 2244 N N . SER A 1 260 ? 2.693 -13.599 23.035 1.00 46.31 260 SER A N 1
ATOM 2245 C CA . SER A 1 260 ? 2.088 -13.743 24.357 1.00 46.31 260 SER A CA 1
ATOM 2246 C C . SER A 1 260 ? 0.781 -14.512 24.240 1.00 46.31 260 SER A C 1
ATOM 2248 O O . SER A 1 260 ? -0.177 -14.023 23.650 1.00 46.31 260 SER A O 1
ATOM 2250 N N . SER A 1 261 ? 0.706 -15.666 24.899 1.00 43.38 261 SER A N 1
ATOM 2251 C CA . SER A 1 261 ? -0.462 -16.555 25.036 1.00 43.38 261 SER A CA 1
ATOM 2252 C C . SER A 1 261 ? -1.736 -15.910 25.625 1.00 43.38 261 SER A C 1
ATOM 2254 O O . SER A 1 261 ? -2.714 -16.595 25.920 1.00 43.38 261 SER A O 1
ATOM 2256 N N . LYS A 1 262 ? -1.752 -14.582 25.774 1.00 52.50 262 LYS A N 1
ATOM 2257 C CA . LYS A 1 262 ? -2.919 -13.705 25.857 1.00 52.50 262 LYS A CA 1
ATOM 2258 C C . LYS A 1 262 ? -2.550 -12.406 25.154 1.00 52.50 262 LYS A C 1
ATOM 2260 O O . LYS A 1 262 ? -1.565 -11.787 25.549 1.00 52.50 262 LYS A O 1
ATOM 2265 N N . LEU A 1 263 ? -3.350 -11.948 24.190 1.00 64.44 263 LEU A N 1
ATOM 2266 C CA . LEU A 1 263 ? -3.309 -10.537 23.808 1.00 64.44 263 LEU A CA 1
ATOM 2267 C C . LEU A 1 263 ? -3.416 -9.716 25.094 1.00 64.44 263 LEU A C 1
ATOM 2269 O O . LEU A 1 263 ? -4.353 -9.908 25.873 1.00 64.44 263 LEU A O 1
ATOM 2273 N N . SER A 1 264 ? -2.432 -8.853 25.350 1.00 72.81 264 SER A N 1
ATOM 2274 C CA . SER A 1 264 ? -2.506 -7.939 26.487 1.00 72.81 264 SER A CA 1
ATOM 2275 C C . SER A 1 264 ? -3.812 -7.144 26.405 1.00 72.81 264 SER A C 1
ATOM 2277 O O . SER A 1 264 ? -4.355 -6.933 25.318 1.00 72.81 264 SER A O 1
ATOM 2279 N N . GLU A 1 265 ? -4.331 -6.679 27.541 1.00 76.44 265 GLU A N 1
ATOM 2280 C CA . GLU A 1 265 ? -5.540 -5.842 27.570 1.00 76.44 265 GLU A CA 1
ATOM 2281 C C . GLU A 1 265 ? -5.432 -4.657 26.590 1.00 76.44 265 GLU A C 1
ATOM 2283 O O . GLU A 1 265 ? -6.386 -4.311 25.894 1.00 76.44 265 GLU A O 1
ATOM 2288 N N . ILE A 1 266 ? -4.218 -4.117 26.446 1.00 77.81 266 ILE A N 1
ATOM 2289 C CA . ILE A 1 266 ? -3.867 -3.076 25.479 1.00 77.81 266 ILE A CA 1
ATOM 2290 C C . ILE A 1 266 ? -4.013 -3.573 24.029 1.00 77.81 266 ILE A C 1
ATOM 2292 O O . ILE A 1 266 ? -4.591 -2.871 23.201 1.00 77.81 266 ILE A O 1
ATOM 2296 N N . GLY A 1 267 ? -3.526 -4.774 23.703 1.00 81.19 267 GLY A N 1
ATOM 2297 C CA . GLY A 1 267 ? -3.681 -5.383 22.376 1.00 81.19 267 GLY A CA 1
ATOM 2298 C C . GLY A 1 267 ? -5.147 -5.611 21.998 1.00 81.19 267 GLY A C 1
ATOM 2299 O O . GLY A 1 267 ? -5.573 -5.220 20.910 1.00 81.19 267 GLY A O 1
ATOM 2300 N N . ILE A 1 268 ? -5.946 -6.147 22.926 1.00 84.00 268 ILE A N 1
ATOM 2301 C CA . ILE A 1 268 ? -7.394 -6.339 22.737 1.00 84.00 268 ILE A CA 1
ATOM 2302 C C . ILE A 1 268 ? -8.084 -4.994 22.506 1.00 84.00 268 ILE A C 1
ATOM 2304 O O . ILE A 1 268 ? -8.876 -4.846 21.575 1.00 84.00 268 ILE A O 1
ATOM 2308 N N . ARG A 1 269 ? -7.754 -3.984 23.318 1.00 86.44 269 ARG A N 1
ATOM 2309 C CA . ARG A 1 269 ? -8.299 -2.634 23.170 1.00 86.44 269 ARG A CA 1
ATOM 2310 C C . ARG A 1 269 ? -7.992 -2.043 21.794 1.00 86.44 269 ARG A C 1
ATOM 2312 O O . ARG A 1 269 ? -8.909 -1.556 21.142 1.00 86.44 269 ARG A O 1
ATOM 2319 N N . ARG A 1 270 ? -6.748 -2.154 21.319 1.00 88.50 270 ARG A N 1
ATOM 2320 C CA . ARG A 1 270 ? -6.317 -1.686 19.986 1.00 88.50 270 ARG A CA 1
ATOM 2321 C C . ARG A 1 270 ? -7.075 -2.367 18.846 1.00 88.50 270 ARG A C 1
ATOM 2323 O O . ARG A 1 270 ? -7.463 -1.711 17.879 1.00 88.50 270 ARG A O 1
ATOM 2330 N N . ILE A 1 271 ? -7.285 -3.681 18.934 1.00 88.69 271 ILE A N 1
ATOM 2331 C CA . ILE A 1 271 ? -8.072 -4.435 17.945 1.00 88.69 271 ILE A CA 1
ATOM 2332 C C . ILE A 1 271 ? -9.525 -3.959 17.954 1.00 88.69 271 ILE A C 1
ATOM 2334 O O . ILE A 1 271 ? -10.033 -3.554 16.911 1.00 88.69 271 ILE A O 1
ATOM 2338 N N . ASN A 1 272 ? -10.160 -3.911 19.127 1.00 89.81 272 ASN A N 1
ATOM 2339 C CA . ASN A 1 272 ? -11.554 -3.489 19.269 1.00 89.81 272 ASN A CA 1
ATOM 2340 C C . ASN A 1 272 ? -11.777 -2.051 18.782 1.00 89.81 272 ASN A C 1
ATOM 2342 O O . ASN A 1 272 ? -12.768 -1.774 18.107 1.00 89.81 272 ASN A O 1
ATOM 2346 N N . THR A 1 273 ? -10.849 -1.137 19.085 1.00 92.44 273 THR A N 1
ATOM 2347 C CA . THR A 1 273 ? -10.884 0.243 18.590 1.00 92.44 273 THR A CA 1
ATOM 2348 C C . THR A 1 273 ? -10.874 0.275 17.063 1.00 92.44 273 THR A C 1
ATOM 2350 O O . THR A 1 273 ? -11.751 0.902 16.473 1.00 92.44 273 THR A O 1
ATOM 2353 N N . ARG A 1 274 ? -9.952 -0.440 16.406 1.00 92.75 274 ARG A N 1
ATOM 2354 C CA . ARG A 1 274 ? -9.900 -0.493 14.936 1.00 92.75 274 ARG A CA 1
ATOM 2355 C C . ARG A 1 274 ? -11.130 -1.148 14.324 1.00 92.75 274 ARG A C 1
ATOM 2357 O O . ARG A 1 274 ? -11.704 -0.579 13.405 1.00 92.75 274 ARG A O 1
ATOM 2364 N N . GLN A 1 275 ? -11.587 -2.281 14.856 1.00 93.69 275 GLN A N 1
ATOM 2365 C CA . GLN A 1 275 ? -12.794 -2.949 14.358 1.00 93.69 275 GLN A CA 1
ATOM 2366 C C . GLN A 1 275 ? -14.029 -2.051 14.458 1.00 93.69 275 GLN A C 1
ATOM 2368 O O . GLN A 1 275 ? -14.821 -1.990 13.519 1.00 93.69 275 GLN A O 1
ATOM 2373 N N . LYS A 1 276 ? -14.176 -1.309 15.564 1.00 95.00 276 LYS A N 1
ATOM 2374 C CA . LYS A 1 276 ? -15.246 -0.318 15.714 1.00 95.00 276 LYS A CA 1
ATOM 2375 C C . LYS A 1 276 ? -15.155 0.753 14.625 1.00 95.00 276 LYS A C 1
ATOM 2377 O O . LYS A 1 276 ? -16.135 0.972 13.921 1.00 95.00 276 LYS A O 1
ATOM 2382 N N . ILE A 1 277 ? -13.981 1.361 14.442 1.00 95.38 277 ILE A N 1
ATOM 2383 C CA . ILE A 1 277 ? -13.764 2.387 13.411 1.00 95.38 277 ILE A CA 1
ATOM 2384 C C . ILE A 1 277 ? -14.100 1.838 12.022 1.00 95.38 277 ILE A C 1
ATOM 2386 O O . ILE A 1 277 ? -14.859 2.464 11.289 1.00 95.38 277 ILE A O 1
ATOM 2390 N N . TYR A 1 278 ? -13.586 0.656 11.675 1.00 95.56 278 TYR A N 1
ATOM 2391 C CA . TYR A 1 278 ? -13.787 0.040 10.361 1.00 95.56 278 TYR A CA 1
ATOM 2392 C C . TYR A 1 278 ? -15.254 -0.268 10.081 1.00 95.56 278 TYR A C 1
ATOM 2394 O O . TYR A 1 278 ? -15.714 -0.047 8.962 1.00 95.56 278 TYR A O 1
ATOM 2402 N N . LYS A 1 279 ? -16.002 -0.691 11.102 1.00 95.88 279 LYS A N 1
ATOM 2403 C CA . LYS A 1 279 ? -17.452 -0.873 11.021 1.00 95.88 279 LYS A CA 1
ATOM 2404 C C . LYS A 1 279 ? -18.195 0.452 10.830 1.00 95.88 279 LYS A C 1
ATOM 2406 O O . LYS A 1 279 ? -19.125 0.527 10.031 1.00 95.88 279 LYS A O 1
ATOM 2411 N N . ASP A 1 280 ? -17.790 1.506 11.534 1.00 96.69 280 ASP A N 1
ATOM 2412 C CA . ASP A 1 280 ? -18.455 2.813 11.470 1.00 96.69 280 ASP A CA 1
ATOM 2413 C C . ASP A 1 280 ? -18.265 3.502 10.105 1.00 96.69 280 ASP A C 1
ATOM 2415 O O . ASP A 1 280 ? -19.180 4.184 9.617 1.00 96.69 280 ASP A O 1
ATOM 2419 N N . VAL A 1 281 ? -17.111 3.280 9.464 1.00 96.38 281 VAL A N 1
ATOM 2420 C CA . VAL A 1 281 ? -16.773 3.838 8.144 1.00 96.38 281 VAL A CA 1
ATOM 2421 C C . VAL A 1 281 ? -17.107 2.912 6.971 1.00 96.38 281 VAL A C 1
ATOM 2423 O O . VAL A 1 281 ? -17.032 3.347 5.826 1.00 96.38 281 VAL A O 1
ATOM 2426 N N . GLU A 1 282 ? -17.540 1.673 7.228 1.00 95.88 282 GLU A N 1
ATOM 2427 C CA . GLU A 1 282 ? -17.853 0.659 6.205 1.00 95.88 282 GLU A CA 1
ATOM 2428 C C . GLU A 1 282 ? -18.817 1.159 5.124 1.00 95.88 282 GLU A C 1
ATOM 2430 O O . GLU A 1 282 ? -18.657 0.884 3.941 1.00 95.88 282 GLU A O 1
ATOM 2435 N N . LYS A 1 283 ? -19.802 1.961 5.528 1.00 96.31 283 LYS A N 1
ATOM 2436 C CA . LYS A 1 283 ? -20.821 2.540 4.639 1.00 96.31 283 LYS A CA 1
ATOM 2437 C C . LYS A 1 283 ? -20.293 3.596 3.659 1.00 96.31 283 LYS A C 1
ATOM 2439 O O . LYS A 1 283 ? -21.068 4.097 2.847 1.00 96.31 283 LYS A O 1
ATOM 2444 N N . PHE A 1 284 ? -19.034 4.012 3.789 1.00 97.44 284 PHE A N 1
ATOM 2445 C CA . PHE A 1 284 ? -18.427 5.059 2.968 1.00 97.44 284 PHE A CA 1
ATOM 2446 C C . PHE A 1 284 ? -17.523 4.516 1.863 1.00 97.44 284 PHE A C 1
ATOM 2448 O O . PHE A 1 284 ? -16.948 5.311 1.127 1.00 97.44 284 PHE A O 1
ATOM 2455 N N . TYR A 1 285 ? -17.387 3.200 1.716 1.00 96.62 285 TYR A N 1
ATOM 2456 C CA . TYR A 1 285 ? -16.606 2.618 0.632 1.00 96.62 285 TYR A CA 1
ATOM 2457 C C . TYR A 1 285 ? -17.207 1.309 0.132 1.00 96.62 285 TYR A C 1
ATOM 2459 O O . TYR A 1 285 ? -18.026 0.670 0.791 1.00 96.62 285 TYR A O 1
ATOM 2467 N N . ASN A 1 286 ? -16.789 0.909 -1.061 1.00 96.25 286 ASN A N 1
ATOM 2468 C CA . ASN A 1 286 ? -17.168 -0.352 -1.658 1.00 96.25 286 ASN A CA 1
ATOM 2469 C C . ASN A 1 286 ? -16.102 -1.412 -1.365 1.00 96.25 286 ASN A C 1
ATOM 2471 O O . ASN A 1 286 ? -14.997 -1.357 -1.911 1.00 96.25 286 ASN A O 1
ATOM 2475 N N . LYS A 1 287 ? -16.473 -2.416 -0.563 1.00 94.44 287 LYS A N 1
ATOM 2476 C CA . LYS A 1 287 ? -15.622 -3.563 -0.205 1.00 94.44 287 LYS A CA 1
ATOM 2477 C C . LYS A 1 287 ? -15.125 -4.380 -1.399 1.00 94.44 287 LYS A C 1
ATOM 2479 O O . LYS A 1 287 ? -14.163 -5.114 -1.259 1.00 94.44 287 LYS A O 1
ATOM 2484 N N . VAL A 1 288 ? -15.746 -4.255 -2.572 1.00 92.94 288 VAL A N 1
ATOM 2485 C CA . VAL A 1 288 ? -15.229 -4.876 -3.803 1.00 92.94 288 VAL A CA 1
ATOM 2486 C C . VAL A 1 288 ? -13.952 -4.177 -4.289 1.00 92.94 288 VAL A C 1
ATOM 2488 O O . VAL A 1 288 ? -13.134 -4.800 -4.953 1.00 92.94 288 VAL A O 1
ATOM 2491 N N . THR A 1 289 ? -13.769 -2.892 -3.971 1.00 93.19 289 THR A N 1
ATOM 2492 C CA . THR A 1 289 ? -12.622 -2.102 -4.449 1.00 93.19 289 THR A CA 1
ATOM 2493 C C . THR A 1 289 ? -11.430 -2.099 -3.510 1.00 93.19 289 THR A C 1
ATOM 2495 O O . THR A 1 289 ? -10.302 -2.108 -3.985 1.00 93.19 289 THR A O 1
ATOM 2498 N N . PHE A 1 290 ? -11.675 -2.044 -2.203 1.00 94.94 290 PHE A N 1
ATOM 2499 C CA . PHE A 1 290 ? -10.661 -2.135 -1.160 1.00 94.94 290 PHE A CA 1
ATOM 2500 C C . PHE A 1 290 ? -11.342 -2.407 0.183 1.00 94.94 290 PHE A C 1
ATOM 2502 O O . PHE A 1 290 ? -12.549 -2.201 0.335 1.00 94.94 290 PHE A O 1
ATOM 2509 N N . THR A 1 291 ? -10.566 -2.804 1.189 1.00 95.69 291 THR A N 1
ATOM 2510 C CA . THR A 1 291 ? -11.052 -2.879 2.574 1.00 95.69 291 THR A CA 1
ATOM 2511 C C . THR A 1 291 ? -9.998 -2.420 3.569 1.00 95.69 291 THR A C 1
ATOM 2513 O O . THR A 1 291 ? -8.807 -2.396 3.278 1.00 95.69 291 THR A O 1
ATOM 2516 N N . PHE A 1 292 ? -10.435 -2.078 4.776 1.00 95.56 292 PHE A N 1
ATOM 2517 C CA . PHE A 1 292 ? -9.529 -1.891 5.904 1.00 95.56 292 PHE A CA 1
ATOM 2518 C C . PHE A 1 292 ? -9.202 -3.235 6.549 1.00 95.56 292 PHE A C 1
ATOM 2520 O O . PHE A 1 292 ? -10.096 -4.084 6.672 1.00 95.56 292 PHE A O 1
ATOM 2527 N N . VAL A 1 293 ? -7.955 -3.417 6.984 1.00 94.62 293 VAL A N 1
ATOM 2528 C CA . VAL A 1 293 ? -7.530 -4.633 7.687 1.00 94.62 293 VAL A CA 1
ATOM 2529 C C . VAL A 1 293 ? -6.656 -4.345 8.906 1.00 94.62 293 VAL A C 1
ATOM 2531 O O . VAL A 1 293 ? -5.937 -3.352 8.986 1.00 94.62 293 VAL A O 1
ATOM 2534 N N . ILE A 1 294 ? -6.732 -5.257 9.866 1.00 92.44 294 ILE A N 1
ATOM 2535 C CA . ILE A 1 294 ? -5.823 -5.427 10.992 1.00 92.44 294 ILE A CA 1
ATOM 2536 C C . ILE A 1 294 ? -4.950 -6.628 10.646 1.00 92.44 294 ILE A C 1
ATOM 2538 O O . ILE A 1 294 ? -5.496 -7.710 10.425 1.00 92.44 294 ILE A O 1
ATOM 2542 N N . ARG A 1 295 ? -3.625 -6.462 10.601 1.00 88.75 295 ARG A N 1
ATOM 2543 C CA . ARG A 1 295 ? -2.737 -7.600 10.342 1.00 88.75 295 ARG A CA 1
ATOM 2544 C C . ARG A 1 295 ? -2.637 -8.484 11.572 1.00 88.75 295 ARG A C 1
ATOM 2546 O O . ARG A 1 295 ? -2.418 -7.993 12.687 1.00 88.75 295 ARG A O 1
ATOM 2553 N N . ASP A 1 296 ? -2.785 -9.775 11.340 1.00 86.19 296 ASP A N 1
ATOM 2554 C CA . ASP A 1 296 ? -2.507 -10.822 12.297 1.00 86.19 296 ASP A CA 1
ATOM 2555 C C . ASP A 1 296 ? -1.182 -11.480 11.935 1.00 86.19 296 ASP A C 1
ATOM 2557 O O . ASP A 1 296 ? -1.079 -12.156 10.919 1.00 86.19 296 ASP A O 1
ATOM 2561 N N . LEU A 1 297 ? -0.165 -11.203 12.744 1.00 73.25 297 LEU A N 1
ATOM 2562 C CA . LEU A 1 297 ? 1.178 -11.765 12.626 1.00 73.25 297 LEU A CA 1
ATOM 2563 C C . LEU A 1 297 ? 1.387 -12.866 13.675 1.00 73.25 297 LEU A C 1
ATOM 2565 O O . LEU A 1 297 ? 2.515 -13.121 14.097 1.00 73.25 297 LEU A O 1
ATOM 2569 N N . SER A 1 298 ? 0.298 -13.442 14.196 1.00 71.56 298 SER A N 1
ATOM 2570 C CA . SER A 1 298 ? 0.397 -14.675 14.964 1.00 71.56 298 SER A CA 1
ATOM 2571 C C . SER A 1 298 ? 0.799 -15.825 14.050 1.00 71.56 298 SER A C 1
ATOM 2573 O O . SER A 1 298 ?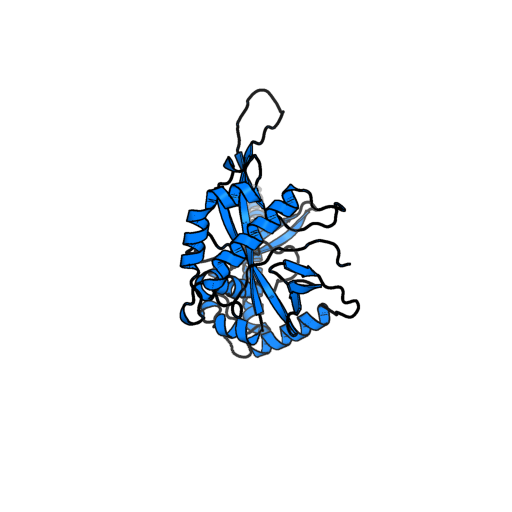 0.389 -15.863 12.892 1.00 71.56 298 SER A O 1
ATOM 2575 N N . ASP A 1 299 ? 1.606 -16.750 14.576 1.00 64.75 299 ASP A N 1
ATOM 2576 C CA . ASP A 1 299 ? 1.912 -17.980 13.852 1.00 64.75 299 ASP A CA 1
ATOM 2577 C C . ASP A 1 299 ? 0.589 -18.645 13.453 1.00 64.75 299 ASP A C 1
ATOM 2579 O O . ASP A 1 299 ? -0.279 -18.816 14.320 1.00 64.75 299 ASP A O 1
ATOM 2583 N N . PRO A 1 300 ? 0.409 -19.019 12.178 1.00 61.00 300 PRO A N 1
ATOM 2584 C CA . PRO A 1 300 ? -0.799 -19.714 11.772 1.00 61.00 300 PRO A CA 1
ATOM 2585 C C . PRO A 1 300 ? -0.929 -21.006 12.595 1.00 61.00 300 PRO A C 1
ATOM 2587 O O . PRO A 1 300 ? 0.041 -21.759 12.729 1.00 61.00 300 PRO A O 1
ATOM 2590 N N . GLU A 1 301 ? -2.099 -21.253 13.193 1.00 53.88 301 GLU A N 1
ATOM 2591 C CA . GLU A 1 301 ? -2.370 -22.475 13.976 1.00 53.88 301 GLU A CA 1
ATOM 2592 C C . GLU A 1 301 ? -2.388 -23.725 13.089 1.00 53.88 301 GLU A C 1
ATOM 2594 O O . GLU A 1 301 ? -3.052 -23.722 12.029 1.00 53.88 301 GLU A O 1
#

pLDDT: mean 81.45, std 14.76, range [42.03, 97.44]

Solvent-accessible surface area (backbone atoms only — not comparable to full-atom values): 17142 Å² total; per-residue (Å²): 110,68,69,60,53,53,51,52,52,50,50,52,50,52,49,53,49,46,39,64,72,5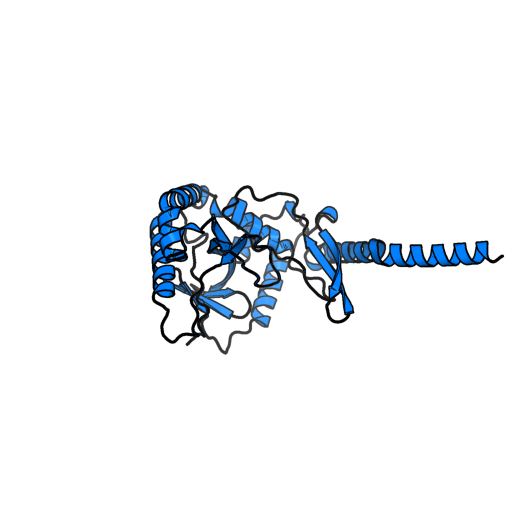0,49,50,39,50,51,52,50,49,52,51,41,50,43,35,44,69,79,47,23,35,43,59,63,70,86,36,52,44,56,44,80,46,69,52,98,84,70,50,78,44,52,30,55,36,72,51,74,89,66,79,77,93,48,92,43,50,47,51,74,78,85,71,59,52,85,50,100,64,85,78,91,55,70,71,54,53,54,45,42,48,39,42,67,74,40,57,52,59,32,57,92,69,54,16,38,42,70,60,46,52,53,48,49,65,76,42,40,68,64,50,27,38,37,66,53,47,93,57,22,88,33,52,74,47,71,32,28,37,53,46,73,28,35,59,73,56,95,67,32,25,35,49,88,81,41,42,30,36,71,56,92,45,32,35,32,58,48,86,54,98,82,67,56,47,69,60,52,51,52,52,48,52,54,52,50,46,63,73,34,68,55,78,40,43,62,91,72,57,59,46,69,61,46,34,65,72,69,38,49,42,40,31,36,33,64,29,42,30,28,54,41,84,48,79,77,93,69,79,100,66,95,64,89,46,71,46,81,42,76,46,62,89,57,46,59,51,93,44,100,56,72,48,73,64,53,50,40,32,50,53,44,49,49,50,52,51,61,74,44,46,89,34,43,34,71,90,68,37,46,62,39,43,52,39,65,38,77,61,127

Foldseek 3Di:
DVVVVVVVVVVVVVVVVCCVFPVVQLVVLVVLQVCCCPVQLEREDSVQWGWGWDQDPVRDIDIWIAGRDPDDAPDPQEDEDRPGTDDDDDRDPCPLCVLLSSCVRRPLQVPVVQLAQVVVLVVVCVVCVLVLLCLQVPPQSVQWDDKHKYKDKWFDDDVQWTDDPQFIWGADLQATETDDDPPRDSVVVVVVLSVQSSVVSVHRDYSVRDPSVVVCVSRVIEMEIAMKTWGWDFDDDPDDDDDDRDIDIDIDRLAAEAPDPDQPPSSVSNVVSVSVSQVVCVSNGDVSRYGYHHYHPYDHD

Mean predicted aligned error: 9.33 Å

Secondary structure (DSSP, 8-state):
-HHHHHHHHHHHHHHHHHIIIIIHHHHHHHHHHHHIIIII-EE--GGGEEEEEEE-TT--EEEEEEE--SS--S-SSEEE-------SSS--S-TTHHHHHHHHHHTGGG-GGGT--HHHHHHHHHHHHHHHHHHHHGGGGGGEEEEEEEEEEEEE-SSSEEEETTEEEEEETTEEEE---TT--HHHHHHHHHHHHHHHTSS-EEGGG--HHHHHHHHTEEEEEEEEEEEEEEE---SSS----EEEEEEE---EETTSSS--HHHHHHHHHHHHHHHHHGGGS-TTT-EEEEEEESPP-

Sequence (301 aa):
MIRKILLGILLIIMFKIASCVYIKPYQWKLAYVNRYNKELNIMMNVRNIKITRHYDTGGNTGYDIEWIRTKKFENDIVKPEEYDTWYENEIPLNIHLLGENNYVGEKLIYDKSKGNHFEKIEEYIEKHKEEIFKGMLGETWENGINIRFYTLILHKLDDNKYVWYNDIHEIKDNILREVKNENFDSDLFYKERDLKEKEFFKTKIKYEDIDWGKYIEYMEDYPVLVMEIEYKVLHSEEENEMYKEDYHIYSSDFNILSSSSKLSEIGIRRINTRQKIYKDVEKFYNKVTFTFVIRDLSDPE

Organism: NCBI:txid1130046